Protein AF-A0A093EVF9-F1 (afdb_monomer_lite)

Radius of gyration: 23.22 Å; chains: 1; bounding box: 57×56×63 Å

Secondary structure (DSSP, 8-state):
-HHHHHHHHHHHTT-SS-----TT----HHHHHHHHHHHT--SS--SS------HHHHTT-S------B-GGG-----SSSS---EE-B--TTS-TT------EEEEEE-----S-TT-EEEEEEEEEEE--BTTBPPEEEEEEEEEEETT--EEEEEE-HHHHHHHHTS------EEEEEEEE---S-S-EEE-S--------SB-PSSPPGGG---HHHHHHHHHHHH-TTSPPPB---S-------EE---

Sequence (254 aa):
LLRGFETTLLQMFGLRRRPQPSKSAVIPSYMLDLYRLQSGEEEESLQEISLQYPERSTSRANTVRSFHHEEHLESVPGPSEVPQIRFVFNLSSVPENEVISSAELRLYREQVEEPSERGFHGITIYEVMKPLSERAQAITRLLDTRLVHHNVTRWETFDVSPAVIRWTKDKQPNHGLVIEVTHLHHGWNGWIVAPPGYQAFYCHGDCPFPLADHLNSTNHAIVQTLVNSVNSSIPKACCVPTELSAISMLYLDE

Structure (mmCIF, N/CA/C/O backbone):
data_AF-A0A093EVF9-F1
#
_entry.id   AF-A0A093EVF9-F1
#
loop_
_atom_site.group_PDB
_atom_site.id
_atom_site.type_symbol
_atom_site.label_atom_id
_atom_site.label_alt_id
_atom_site.label_comp_id
_atom_site.label_asym_id
_atom_site.label_entity_id
_atom_site.label_seq_id
_atom_site.pdbx_PDB_ins_code
_atom_site.Cartn_x
_atom_site.Cartn_y
_atom_site.Cartn_z
_atom_site.occupancy
_atom_site.B_iso_or_equiv
_atom_site.auth_seq_id
_atom_site.auth_comp_id
_atom_site.auth_asym_id
_atom_site.auth_atom_id
_atom_site.pdbx_PDB_model_num
ATOM 1 N N . LEU A 1 1 ? -31.960 -8.944 31.757 1.00 67.12 1 LEU A N 1
ATOM 2 C CA . LEU A 1 1 ? -31.932 -7.633 31.067 1.00 67.12 1 LEU A CA 1
ATOM 3 C C . LEU A 1 1 ? -30.519 -7.276 30.597 1.00 67.12 1 LEU A C 1
ATOM 5 O O . LEU A 1 1 ? -30.294 -7.300 29.398 1.00 67.12 1 LEU A O 1
ATOM 9 N N . LEU A 1 2 ? -29.543 -7.085 31.495 1.00 75.38 2 LEU A N 1
ATOM 10 C CA . LEU A 1 2 ? -28.171 -6.670 31.131 1.00 75.38 2 LEU A CA 1
ATOM 11 C C . LEU A 1 2 ? -27.422 -7.615 30.166 1.00 75.38 2 LEU A C 1
ATOM 13 O O . LEU A 1 2 ? -26.849 -7.146 29.191 1.00 75.38 2 LEU A O 1
ATOM 17 N N . ARG A 1 3 ? -27.479 -8.943 30.363 1.00 77.31 3 ARG A N 1
ATOM 18 C CA . ARG A 1 3 ? -26.843 -9.910 29.434 1.00 77.31 3 ARG A CA 1
ATOM 19 C C . ARG A 1 3 ? -27.450 -9.898 28.022 1.00 77.31 3 ARG A C 1
ATOM 21 O O . ARG A 1 3 ? -26.736 -10.094 27.044 1.00 77.31 3 ARG A O 1
ATOM 28 N N . GLY A 1 4 ? -28.761 -9.666 27.914 1.00 80.94 4 GLY A N 1
ATOM 29 C CA . GLY A 1 4 ? -29.447 -9.569 26.619 1.00 80.94 4 GLY A CA 1
ATOM 30 C C . GLY A 1 4 ? -29.062 -8.291 25.873 1.00 80.94 4 GLY A C 1
ATOM 31 O O . GLY A 1 4 ? -28.787 -8.333 24.677 1.00 80.94 4 GLY A O 1
ATOM 32 N N . PHE A 1 5 ? -28.945 -7.181 26.607 1.00 89.19 5 PHE A N 1
ATOM 33 C CA . PHE A 1 5 ? -28.438 -5.918 26.076 1.00 89.19 5 PHE A CA 1
ATOM 34 C C . PHE A 1 5 ? -26.993 -6.048 25.575 1.00 89.19 5 PHE A C 1
ATOM 36 O O . PHE A 1 5 ? -26.717 -5.689 24.437 1.00 89.19 5 PHE A O 1
ATOM 43 N N . GLU A 1 6 ? -26.092 -6.638 26.368 1.00 86.94 6 GLU A N 1
ATOM 44 C CA . GLU A 1 6 ? -24.696 -6.857 25.960 1.00 86.94 6 GLU A CA 1
ATOM 45 C C . GLU A 1 6 ? -24.587 -7.715 24.693 1.00 86.94 6 GLU A C 1
ATOM 47 O O . GLU A 1 6 ? -23.840 -7.371 23.783 1.00 86.94 6 GLU A O 1
ATOM 52 N N . THR A 1 7 ? -25.367 -8.795 24.597 1.00 88.38 7 THR A N 1
ATOM 53 C CA . THR A 1 7 ? -25.375 -9.655 23.401 1.00 88.38 7 THR A CA 1
ATOM 54 C C . THR A 1 7 ? -25.814 -8.876 22.159 1.00 88.38 7 THR A C 1
ATOM 56 O O . THR A 1 7 ? -25.193 -8.995 21.105 1.00 88.38 7 THR A O 1
ATOM 59 N N . THR A 1 8 ? -26.842 -8.034 22.301 1.00 89.25 8 THR A N 1
ATOM 60 C CA . THR A 1 8 ? -27.361 -7.195 21.210 1.00 89.25 8 THR A CA 1
ATOM 61 C C . THR A 1 8 ? -26.333 -6.144 20.789 1.00 89.25 8 THR A C 1
ATOM 63 O O . THR A 1 8 ? -26.091 -5.954 19.602 1.00 89.25 8 THR A O 1
ATOM 66 N N . LEU A 1 9 ? -25.680 -5.496 21.757 1.00 88.75 9 LEU A N 1
ATOM 67 C CA . LEU A 1 9 ? -24.639 -4.499 21.513 1.00 88.75 9 LEU A CA 1
ATOM 68 C C . LEU A 1 9 ? -23.444 -5.106 20.765 1.00 88.75 9 LEU A C 1
ATOM 70 O O . LEU A 1 9 ? -23.002 -4.561 19.759 1.00 88.75 9 LEU A O 1
ATOM 74 N N . LEU A 1 10 ? -22.952 -6.263 21.218 1.00 87.69 10 LEU A N 1
ATOM 75 C CA . LEU A 1 10 ? -21.856 -6.973 20.559 1.00 87.69 10 LEU A CA 1
ATOM 76 C C . LEU A 1 10 ? -22.227 -7.360 19.121 1.00 87.69 10 LEU A C 1
ATOM 78 O O . LEU A 1 10 ? -21.422 -7.154 18.218 1.00 87.69 10 LEU A O 1
ATOM 82 N N . GLN A 1 11 ? -23.456 -7.835 18.889 1.00 84.81 11 GLN A N 1
ATOM 83 C CA . GLN A 1 11 ? -23.949 -8.137 17.542 1.00 84.81 11 GLN A CA 1
ATOM 84 C C . GLN A 1 11 ? -24.035 -6.898 16.643 1.00 84.81 11 GLN A C 1
ATOM 86 O O . GLN A 1 11 ? -23.615 -6.983 15.491 1.00 84.81 11 GLN A O 1
ATOM 91 N N . MET A 1 12 ? -24.514 -5.755 17.152 1.00 84.62 12 MET A N 1
ATOM 92 C CA . MET A 1 12 ? -24.555 -4.496 16.390 1.00 84.62 12 MET A CA 1
ATOM 93 C C . MET A 1 12 ? -23.162 -4.058 15.918 1.00 84.62 12 MET A C 1
ATOM 95 O O . MET A 1 12 ? -23.032 -3.523 14.822 1.00 84.62 12 MET A O 1
ATOM 99 N N . PHE A 1 13 ? -22.119 -4.343 16.701 1.00 82.94 13 PHE A N 1
ATOM 100 C CA . PHE A 1 13 ? -20.726 -4.052 16.349 1.00 82.94 13 PHE A CA 1
ATOM 101 C C . PHE A 1 13 ? -19.993 -5.214 15.655 1.00 82.94 13 PHE A C 1
ATOM 103 O O . PHE A 1 13 ? -18.775 -5.165 15.501 1.00 82.94 13 PHE A O 1
ATOM 110 N N . GLY A 1 14 ? -20.692 -6.288 15.269 1.00 79.25 14 GLY A N 1
ATOM 111 C CA . GLY A 1 14 ? -20.075 -7.455 14.622 1.00 79.25 14 GLY A CA 1
ATOM 112 C C . GLY A 1 14 ? -19.123 -8.259 15.523 1.00 79.25 14 GLY A C 1
ATOM 113 O O . GLY A 1 14 ? -18.365 -9.105 15.047 1.00 79.25 14 GLY A O 1
ATOM 114 N N . LEU A 1 15 ? -19.152 -8.030 16.836 1.00 82.81 15 LEU A N 1
ATOM 115 C CA . LEU A 1 15 ? -18.298 -8.701 17.808 1.00 82.81 15 LEU A CA 1
ATOM 116 C C . LEU A 1 15 ? -18.942 -10.009 18.272 1.00 82.81 15 LEU A C 1
ATOM 118 O O . LEU A 1 15 ? -20.039 -10.036 18.822 1.00 82.81 15 LEU A O 1
ATOM 122 N N . ARG A 1 16 ? -18.219 -11.124 18.121 1.00 81.56 16 ARG A N 1
ATOM 123 C CA . ARG A 1 16 ? -18.680 -12.439 18.614 1.00 81.56 16 ARG A CA 1
ATOM 124 C C . ARG A 1 16 ? -18.621 -12.556 20.141 1.00 81.56 16 ARG A C 1
ATOM 126 O O . ARG A 1 16 ? -19.340 -13.357 20.728 1.00 81.56 16 ARG A O 1
ATOM 133 N N . ARG A 1 17 ? -17.722 -11.804 20.781 1.00 86.38 17 ARG A N 1
ATOM 134 C CA . ARG A 1 17 ? -17.493 -11.786 22.233 1.00 86.38 17 ARG A CA 1
ATOM 135 C C . ARG A 1 17 ? -16.849 -10.469 22.651 1.00 86.38 17 ARG A C 1
ATOM 137 O O . ARG A 1 17 ? -16.216 -9.814 21.827 1.00 86.38 17 ARG A O 1
ATOM 144 N N . ARG A 1 18 ? -16.954 -10.129 23.939 1.00 86.44 18 ARG A N 1
ATOM 145 C CA . ARG A 1 18 ? -16.272 -8.971 24.528 1.00 86.44 18 ARG A CA 1
ATOM 146 C C . ARG A 1 18 ? -14.750 -9.061 24.291 1.00 86.44 18 ARG A C 1
ATOM 148 O O . ARG A 1 18 ? -14.147 -10.048 24.727 1.00 86.44 18 ARG A O 1
ATOM 155 N N . PRO A 1 19 ? -14.126 -8.058 23.646 1.00 84.06 19 PRO A N 1
ATOM 156 C CA . PRO A 1 19 ? -12.674 -7.981 23.527 1.00 84.06 19 PRO A CA 1
ATOM 157 C C . PRO A 1 19 ? -12.022 -7.811 24.904 1.00 84.06 19 PRO A C 1
ATOM 159 O O . PRO A 1 19 ? -12.536 -7.081 25.750 1.00 84.06 19 PRO A O 1
ATOM 162 N N . GLN A 1 20 ? -10.883 -8.465 25.127 1.00 85.88 20 GLN A N 1
ATOM 163 C CA . GLN A 1 20 ? -10.044 -8.255 26.311 1.00 85.88 20 GLN A CA 1
ATOM 164 C C . GLN A 1 20 ? -8.662 -7.776 25.857 1.00 85.88 20 GLN A C 1
ATOM 166 O O . GLN A 1 20 ? -7.769 -8.601 25.663 1.00 85.88 20 GLN A O 1
ATOM 171 N N . PRO A 1 21 ? -8.499 -6.468 25.590 1.00 83.25 21 PRO A N 1
ATOM 172 C CA . PRO A 1 21 ? -7.223 -5.927 25.141 1.00 83.25 21 PRO A CA 1
ATOM 173 C C . PRO A 1 21 ? -6.153 -6.059 26.233 1.00 83.25 21 PRO A C 1
ATOM 175 O O . PRO A 1 21 ? -6.458 -6.075 27.428 1.00 83.25 21 PRO A O 1
ATOM 178 N N . SER A 1 22 ? -4.886 -6.131 25.817 1.00 83.75 22 SER A N 1
ATOM 179 C CA . SER A 1 22 ? -3.758 -6.066 26.749 1.00 83.75 22 SER A CA 1
ATOM 180 C C . SER A 1 22 ? -3.752 -4.727 27.486 1.00 83.75 22 SER A C 1
ATOM 182 O O . SER A 1 22 ? -4.089 -3.691 26.914 1.00 83.75 22 SER A O 1
ATOM 184 N N . LYS A 1 23 ? -3.270 -4.721 28.732 1.00 83.44 23 LYS A N 1
ATOM 185 C CA . LYS A 1 23 ? -3.002 -3.475 29.470 1.00 83.44 23 LYS A CA 1
ATOM 186 C C . LYS A 1 23 ? -1.914 -2.616 28.813 1.00 83.44 23 LYS A C 1
ATOM 188 O O . LYS A 1 23 ? -1.837 -1.431 29.098 1.00 83.44 23 LYS A O 1
ATOM 193 N N . SER A 1 24 ? -1.088 -3.215 27.955 1.00 84.06 24 SER A N 1
ATOM 194 C CA . SER A 1 24 ? -0.041 -2.548 27.173 1.00 84.06 24 SER A CA 1
ATOM 195 C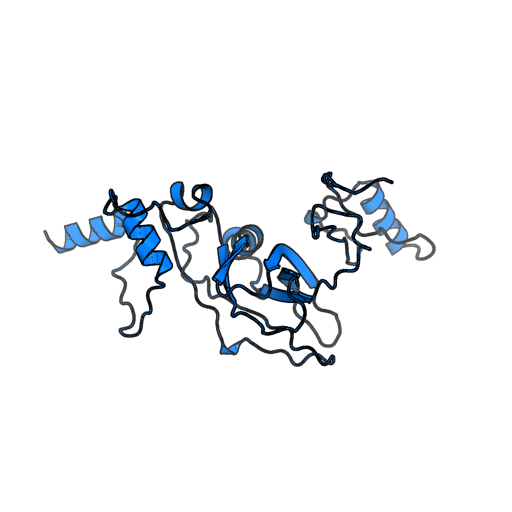 C . SER A 1 24 ? -0.487 -2.161 25.758 1.00 84.06 24 SER A C 1
ATOM 197 O O . SER A 1 24 ? 0.361 -1.854 24.925 1.00 84.06 24 SER A O 1
ATOM 199 N N . ALA A 1 25 ? -1.785 -2.237 25.443 1.00 79.62 25 ALA A N 1
ATOM 200 C CA . ALA A 1 25 ? -2.277 -1.866 24.122 1.00 79.62 25 ALA A CA 1
ATOM 201 C C . ALA A 1 25 ? -2.002 -0.378 23.853 1.00 79.62 25 ALA A C 1
ATOM 203 O O . ALA A 1 25 ? -2.494 0.493 24.569 1.00 79.62 25 ALA A O 1
ATOM 204 N N . VAL A 1 26 ? -1.215 -0.099 22.815 1.00 82.25 26 VAL A N 1
ATOM 205 C CA . VAL A 1 26 ? -0.939 1.261 22.351 1.00 82.25 26 VAL A CA 1
ATOM 206 C C . VAL A 1 26 ? -2.020 1.646 21.351 1.00 82.25 26 VAL A C 1
ATOM 208 O O . VAL A 1 26 ? -2.277 0.911 20.400 1.00 82.25 26 VAL A O 1
ATOM 211 N N . ILE A 1 27 ? -2.663 2.792 21.569 1.00 84.94 27 ILE A N 1
ATOM 212 C CA . ILE A 1 27 ? -3.612 3.371 20.616 1.00 84.94 27 ILE A CA 1
ATOM 213 C C . ILE A 1 27 ? -2.841 4.418 19.806 1.00 84.94 27 ILE A C 1
ATOM 215 O O . ILE A 1 27 ? -2.392 5.404 20.395 1.00 84.94 27 ILE A O 1
ATOM 219 N N . PRO A 1 28 ? -2.659 4.234 18.486 1.00 84.75 28 PRO A N 1
ATOM 220 C CA . PRO A 1 28 ? -2.010 5.241 17.656 1.00 84.75 28 PRO A CA 1
ATOM 221 C C . PRO A 1 28 ? -2.749 6.581 17.744 1.00 84.75 28 PRO A C 1
ATOM 223 O O . PRO A 1 28 ? -3.978 6.601 17.666 1.00 84.75 28 PRO A O 1
ATOM 226 N N . SER A 1 29 ? -2.018 7.696 17.852 1.00 83.94 29 SER A N 1
ATOM 227 C CA . SER A 1 29 ? -2.610 9.046 17.922 1.00 83.94 29 SER A CA 1
ATOM 228 C C . SER A 1 29 ? -3.583 9.304 16.773 1.00 83.94 29 SER A C 1
ATOM 230 O O . SER A 1 29 ? -4.698 9.755 16.996 1.00 83.94 29 SER A O 1
ATOM 232 N N . TYR A 1 30 ? -3.218 8.860 15.571 1.00 81.44 30 TYR A N 1
ATOM 233 C CA . TYR A 1 30 ? -4.069 8.935 14.390 1.00 81.44 30 TYR A CA 1
ATOM 234 C C . TYR A 1 30 ? -5.458 8.302 14.572 1.00 81.44 30 TYR A C 1
ATOM 236 O O . TYR A 1 30 ? -6.436 8.831 14.057 1.00 81.44 30 TYR A O 1
ATOM 244 N N . MET A 1 31 ? -5.575 7.189 15.302 1.00 86.19 31 MET A N 1
ATOM 245 C CA . MET A 1 31 ? -6.876 6.550 15.539 1.00 86.19 31 MET A CA 1
ATOM 246 C C . MET A 1 31 ? -7.761 7.396 16.460 1.00 86.19 31 MET A C 1
ATOM 248 O O . MET A 1 31 ? -8.978 7.405 16.292 1.00 86.19 31 MET A O 1
ATOM 252 N N . LEU A 1 32 ? -7.159 8.111 17.415 1.00 86.00 32 LEU A N 1
ATOM 253 C CA . LEU A 1 32 ? -7.881 9.060 18.264 1.00 86.00 32 LEU A CA 1
ATOM 254 C C . LEU A 1 32 ? -8.320 10.281 17.460 1.00 86.00 32 LEU A C 1
ATOM 256 O O . LEU A 1 32 ? -9.463 10.705 17.587 1.00 86.00 32 LEU A O 1
ATOM 260 N N . ASP A 1 33 ? -7.440 10.804 16.609 1.00 84.25 33 ASP A N 1
ATOM 261 C CA . ASP A 1 33 ? -7.747 11.960 15.767 1.00 84.25 33 ASP A CA 1
ATOM 262 C C . ASP A 1 33 ? -8.874 11.625 14.773 1.00 84.25 33 ASP A C 1
ATOM 264 O O . ASP A 1 33 ? -9.840 12.372 14.655 1.00 84.25 33 ASP A O 1
ATOM 268 N N . LEU A 1 34 ? -8.830 10.443 14.141 1.00 82.19 34 LEU A N 1
ATOM 269 C CA . LEU A 1 34 ? -9.929 9.941 13.308 1.00 82.19 34 LEU A CA 1
ATOM 270 C C . LEU A 1 34 ? -11.251 9.838 14.072 1.00 82.19 34 LEU A C 1
ATOM 272 O O . LEU A 1 34 ? -12.297 10.184 13.527 1.00 82.19 34 LEU A O 1
ATOM 276 N N . TYR A 1 35 ? -11.217 9.341 15.311 1.00 84.06 35 TYR A N 1
ATOM 277 C CA . TYR A 1 35 ? -12.417 9.227 16.135 1.00 84.06 35 TYR A CA 1
ATOM 278 C C . TYR A 1 35 ? -13.028 10.604 16.419 1.00 84.06 35 TYR A C 1
ATOM 280 O O . TYR A 1 35 ? -14.225 10.767 16.205 1.00 84.06 35 TYR A O 1
ATOM 288 N N . ARG A 1 36 ? -12.220 11.594 16.832 1.00 84.44 36 ARG A N 1
ATOM 289 C CA . ARG A 1 36 ? -12.702 12.960 17.119 1.00 84.44 36 ARG A CA 1
ATOM 290 C C . ARG A 1 36 ? -13.319 13.622 15.890 1.00 84.44 36 ARG A C 1
ATOM 292 O O . ARG A 1 36 ? -14.399 14.204 15.982 1.00 84.44 36 ARG A O 1
ATOM 299 N N . LEU A 1 37 ? -12.673 13.458 14.732 1.00 79.62 37 LEU A N 1
ATOM 300 C CA . LEU A 1 37 ? -13.186 13.947 13.451 1.00 79.62 37 LEU A CA 1
ATOM 301 C C . LEU A 1 37 ? -14.539 13.311 13.093 1.00 79.62 37 LEU A C 1
ATOM 303 O O . LEU A 1 37 ? -15.410 13.982 12.549 1.00 79.62 37 LEU A O 1
ATOM 307 N N . GLN A 1 38 ? -14.742 12.026 13.401 1.00 77.56 38 GLN A N 1
ATOM 308 C CA . GLN A 1 38 ? -15.997 11.326 13.109 1.00 77.56 38 GLN A CA 1
ATOM 309 C C . GLN A 1 38 ? -17.099 11.559 14.151 1.00 77.56 38 GLN A C 1
ATOM 311 O O . GLN A 1 38 ? -18.276 11.523 13.792 1.00 77.56 38 GLN A O 1
ATOM 316 N N . SER A 1 39 ? -16.756 11.779 15.425 1.00 82.00 39 SER A N 1
ATOM 317 C CA . SER A 1 39 ? -17.738 12.030 16.489 1.00 82.00 39 SER A CA 1
ATOM 318 C C . SER A 1 39 ? -18.271 13.464 16.493 1.00 82.00 39 SER A C 1
ATOM 320 O O . SER A 1 39 ? -19.258 13.736 17.177 1.00 82.00 39 SER A O 1
ATOM 322 N N . GLY A 1 40 ? -17.664 14.363 15.707 1.00 71.56 40 GLY A N 1
ATOM 323 C CA . GLY A 1 40 ? -18.034 15.778 15.664 1.00 71.56 40 GLY A CA 1
ATOM 324 C C . GLY A 1 40 ? -17.619 16.534 16.927 1.00 71.56 40 GLY A C 1
ATOM 325 O O . GLY A 1 40 ? -18.210 17.558 17.246 1.00 71.56 40 GLY A O 1
ATOM 326 N N . GLU A 1 41 ? -16.623 16.026 17.661 1.00 67.62 41 GLU A N 1
ATOM 327 C CA . GLU A 1 41 ? -16.099 16.655 18.882 1.00 67.62 41 GLU A CA 1
ATOM 328 C C . GLU A 1 41 ? -15.187 17.870 18.597 1.00 67.62 41 GLU A C 1
ATOM 330 O O . GLU A 1 41 ? -14.770 18.550 19.532 1.00 67.62 41 GLU A O 1
ATOM 335 N N . GLU A 1 42 ? -14.899 18.183 17.328 1.00 57.12 42 GLU A N 1
ATOM 336 C CA . GLU A 1 42 ? -14.022 19.287 16.911 1.00 57.12 42 GLU A CA 1
ATOM 337 C C . GLU A 1 42 ? -14.738 20.247 15.942 1.00 57.12 42 GLU A C 1
ATOM 339 O O . GLU A 1 42 ? -14.716 20.049 14.729 1.00 57.12 42 GLU A O 1
ATOM 344 N N . GLU A 1 43 ? -15.353 21.313 16.469 1.00 48.38 43 GLU A N 1
ATOM 345 C CA . GLU A 1 43 ? -15.943 22.400 15.661 1.00 48.38 43 GLU A CA 1
ATOM 346 C C . GLU A 1 43 ? -15.061 23.674 15.594 1.00 48.38 43 GLU A C 1
ATOM 348 O O . GLU A 1 43 ? -15.417 24.605 14.882 1.00 48.38 43 GLU A O 1
ATOM 353 N N . GLU A 1 44 ? -13.890 23.758 16.256 1.00 45.66 44 GLU A N 1
ATOM 354 C CA . GLU A 1 44 ? -13.206 25.069 16.417 1.00 45.66 44 GLU A CA 1
ATOM 355 C C . GLU A 1 44 ? -11.674 25.167 16.210 1.00 45.66 44 GLU A C 1
ATOM 357 O O . GLU A 1 44 ? -11.138 26.265 16.351 1.00 45.66 44 GLU A O 1
ATOM 362 N N . SER A 1 45 ? -10.917 24.126 15.830 1.00 41.19 45 SER A N 1
ATOM 363 C CA . SER A 1 45 ? -9.434 24.232 15.845 1.00 41.19 45 SER A CA 1
ATOM 364 C C . SER A 1 45 ? -8.668 23.704 14.627 1.00 41.19 45 SER A C 1
ATOM 366 O O . SER A 1 45 ? -7.560 23.194 14.782 1.00 41.19 45 SER A O 1
ATOM 368 N N . LEU A 1 46 ? -9.193 23.830 13.405 1.00 47.03 46 LEU A N 1
ATOM 369 C CA . LEU A 1 46 ? -8.480 23.383 12.196 1.00 47.03 46 LEU A CA 1
ATOM 370 C C . LEU A 1 46 ? -8.329 24.491 11.147 1.00 47.03 46 LEU A C 1
ATOM 372 O O . LEU A 1 46 ? -8.813 24.381 10.026 1.00 47.03 46 LEU A O 1
ATOM 376 N N . GLN A 1 47 ? -7.603 25.555 11.502 1.00 40.19 47 GLN A N 1
ATOM 377 C CA . GLN A 1 47 ? -7.029 26.480 10.512 1.00 40.19 47 GLN A CA 1
ATOM 378 C C . GLN A 1 47 ? -5.520 26.298 10.280 1.00 40.19 47 GLN A C 1
ATOM 380 O O . GLN A 1 47 ? -4.995 26.918 9.362 1.00 40.19 47 GLN A O 1
ATOM 385 N N . GLU A 1 48 ? -4.823 25.410 11.002 1.00 36.94 48 GLU A N 1
ATOM 386 C CA . GLU A 1 48 ? -3.356 25.294 10.857 1.00 36.94 48 GLU A CA 1
ATOM 387 C C . GLU A 1 48 ? -2.775 23.892 10.665 1.00 36.94 48 GLU A C 1
ATOM 389 O O . GLU A 1 48 ? -1.574 23.766 10.429 1.00 36.94 48 GLU A O 1
ATOM 394 N N . ILE A 1 49 ? -3.579 22.829 10.657 1.00 39.56 49 ILE A N 1
ATOM 395 C CA . ILE A 1 49 ? -3.055 21.509 10.308 1.00 39.56 49 ILE A CA 1
ATOM 396 C C . ILE A 1 49 ? -3.573 21.165 8.923 1.00 39.56 49 ILE A C 1
ATOM 398 O O . ILE A 1 49 ? -4.740 20.829 8.747 1.00 39.56 49 ILE A O 1
ATOM 402 N N . SER A 1 50 ? -2.686 21.255 7.929 1.00 36.97 50 SER A N 1
ATOM 403 C CA . SER A 1 50 ? -2.870 20.647 6.611 1.00 36.97 50 SER A CA 1
ATOM 404 C C . SER A 1 50 ? -2.897 19.124 6.786 1.00 36.97 50 SER A C 1
ATOM 406 O O . SER A 1 50 ? -1.950 18.400 6.479 1.00 36.97 50 SER A O 1
ATOM 408 N N . LEU A 1 51 ? -3.979 18.635 7.383 1.00 43.50 51 LEU A N 1
ATOM 409 C CA . LEU A 1 51 ? -4.327 17.239 7.461 1.00 43.50 51 LEU A CA 1
ATOM 410 C C . LEU A 1 51 ? -4.767 16.840 6.064 1.00 43.50 51 LEU A C 1
ATOM 412 O O . LEU A 1 51 ? -5.945 16.744 5.748 1.00 43.50 51 LEU A O 1
ATOM 416 N N . GLN A 1 52 ? -3.784 16.604 5.204 1.00 43.00 52 GLN A N 1
ATOM 417 C CA . GLN A 1 52 ? -3.975 15.924 3.935 1.00 43.00 52 GLN A CA 1
ATOM 418 C C . GLN A 1 52 ? -4.212 14.432 4.214 1.00 43.00 52 GLN A C 1
ATOM 420 O O . GLN A 1 52 ? -3.509 13.561 3.709 1.00 43.00 52 GLN A O 1
ATOM 425 N N . TYR A 1 53 ? -5.166 14.136 5.100 1.00 49.66 53 TYR A N 1
ATOM 426 C CA . TYR A 1 53 ? -5.738 12.813 5.226 1.00 49.66 53 TYR A CA 1
ATOM 427 C C . TYR A 1 53 ? -6.530 12.572 3.942 1.00 49.66 53 TYR A C 1
ATOM 429 O O . TYR A 1 53 ? -7.260 13.467 3.510 1.00 49.66 53 TYR A O 1
ATOM 437 N N . PRO A 1 54 ? -6.409 11.408 3.289 1.00 49.41 54 PRO A N 1
ATOM 438 C CA . PRO A 1 54 ? -7.317 11.041 2.218 1.00 49.41 54 PRO A CA 1
ATOM 439 C C . PRO A 1 54 ? -8.723 10.860 2.817 1.00 49.41 54 PRO A C 1
ATOM 441 O O . PRO A 1 54 ? -9.168 9.750 3.097 1.00 49.41 54 PRO A O 1
ATOM 444 N N . GLU A 1 55 ? -9.451 11.962 3.023 1.00 50.34 55 GLU A N 1
ATOM 445 C CA . GLU A 1 55 ? -10.801 11.986 3.608 1.00 50.34 55 GLU A CA 1
ATOM 446 C C . GLU A 1 55 ? -11.777 11.058 2.863 1.00 50.34 55 GLU A C 1
ATOM 448 O O . GLU A 1 55 ? -12.805 10.628 3.389 1.00 50.34 55 GLU A O 1
ATOM 453 N N . ARG A 1 56 ? -11.453 10.696 1.617 1.00 50.38 56 ARG A N 1
ATOM 454 C CA . ARG A 1 56 ? -12.272 9.824 0.774 1.00 50.38 56 ARG A CA 1
ATOM 455 C C . ARG A 1 56 ? -12.326 8.363 1.213 1.00 50.38 56 ARG A C 1
ATOM 457 O O . ARG A 1 56 ? -13.348 7.730 0.951 1.00 50.38 56 ARG A O 1
ATOM 464 N N . SER A 1 57 ? -11.275 7.822 1.827 1.00 53.44 57 SER A N 1
ATOM 465 C CA . SER A 1 57 ? -11.191 6.376 2.079 1.00 53.44 57 SER A CA 1
ATOM 466 C C . SER A 1 57 ? -11.810 5.971 3.417 1.00 53.44 57 SER A C 1
ATOM 468 O O . SER A 1 57 ? -12.534 4.975 3.489 1.00 53.44 57 SER A O 1
ATOM 470 N N . THR A 1 58 ? -11.599 6.768 4.468 1.00 59.25 58 THR A N 1
ATOM 471 C CA . THR A 1 58 ? -12.128 6.498 5.816 1.00 59.25 58 THR A CA 1
ATOM 472 C C . THR A 1 58 ? -13.590 6.914 5.981 1.00 59.25 58 THR A C 1
ATOM 474 O O . THR A 1 58 ? -14.307 6.283 6.752 1.00 59.25 58 THR A O 1
ATOM 477 N N . SER A 1 59 ? -14.076 7.905 5.222 1.00 61.84 59 SER A N 1
ATOM 478 C CA . SER A 1 59 ? -15.468 8.393 5.310 1.00 61.84 59 SER A CA 1
ATOM 479 C C . SER A 1 59 ? -16.529 7.371 4.891 1.00 61.84 59 SER A C 1
ATOM 481 O O . SER A 1 59 ? -17.693 7.499 5.262 1.00 61.84 59 SER A O 1
ATOM 483 N N . ARG A 1 60 ? -16.149 6.345 4.119 1.00 69.81 60 ARG A N 1
ATOM 484 C CA . ARG A 1 60 ? -17.058 5.277 3.666 1.00 69.81 60 ARG A CA 1
ATOM 485 C C . ARG A 1 60 ? -16.953 3.994 4.486 1.00 69.81 60 ARG A C 1
ATOM 487 O O . ARG A 1 60 ? -17.762 3.089 4.287 1.00 69.81 60 ARG A O 1
ATOM 494 N N . ALA A 1 61 ? -15.949 3.881 5.352 1.00 80.50 61 ALA A N 1
ATOM 495 C CA . ALA A 1 61 ? -15.719 2.681 6.137 1.00 80.50 61 ALA A CA 1
ATOM 496 C C . ALA A 1 61 ? -16.575 2.702 7.408 1.00 80.50 61 ALA A C 1
ATOM 498 O O . ALA A 1 61 ? -16.653 3.700 8.114 1.00 80.50 61 ALA A O 1
ATOM 499 N N . ASN A 1 62 ? -17.190 1.568 7.725 1.00 83.75 62 ASN A N 1
ATOM 500 C CA . ASN A 1 62 ? -17.932 1.357 8.968 1.00 83.75 62 ASN A CA 1
ATOM 501 C C . ASN A 1 62 ? -17.053 0.791 10.098 1.00 83.75 62 ASN A C 1
ATOM 503 O O . ASN A 1 62 ? -17.507 0.652 11.231 1.00 83.75 62 ASN A O 1
ATOM 507 N N . THR A 1 63 ? -15.813 0.400 9.806 1.00 85.81 63 THR A N 1
ATOM 508 C CA . THR A 1 63 ? -14.854 -0.101 10.795 1.00 85.81 63 THR A CA 1
ATOM 509 C C . THR A 1 63 ? -13.437 0.244 10.353 1.00 85.81 63 THR A C 1
ATOM 511 O O . THR A 1 63 ? -13.067 -0.001 9.208 1.00 85.81 63 THR A O 1
ATOM 514 N N . VAL A 1 64 ? -12.634 0.782 11.273 1.00 87.69 64 VAL A N 1
ATOM 515 C CA . VAL A 1 64 ? -11.212 1.087 11.061 1.00 87.69 64 VAL A CA 1
ATOM 516 C C . VAL A 1 64 ? -10.385 0.261 12.042 1.00 87.69 64 VAL A C 1
ATOM 518 O O . VAL A 1 64 ? -10.740 0.137 13.215 1.00 87.69 64 VAL A O 1
ATOM 521 N N . ARG A 1 65 ? -9.285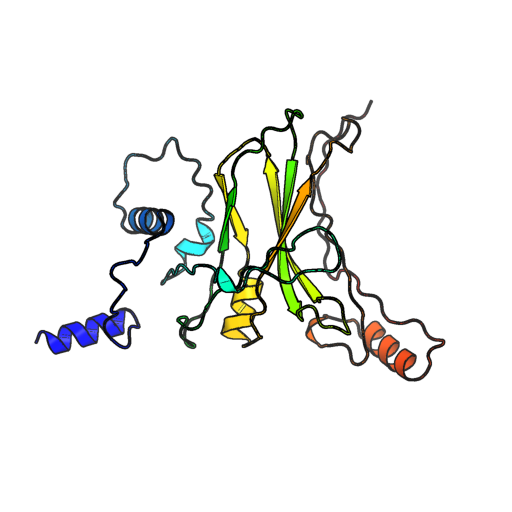 -0.330 11.564 1.00 88.88 65 ARG A N 1
ATOM 522 C CA . ARG A 1 65 ? -8.365 -1.137 12.376 1.00 88.88 65 ARG A CA 1
ATOM 523 C C . ARG A 1 65 ? -6.929 -0.708 12.134 1.00 88.88 65 ARG A C 1
ATOM 525 O O . ARG A 1 65 ? -6.549 -0.451 10.997 1.00 88.88 65 ARG A O 1
ATOM 532 N N . SER A 1 66 ? -6.134 -0.701 13.197 1.00 90.12 66 SER A N 1
ATOM 533 C CA . SER A 1 66 ? -4.691 -0.490 13.132 1.00 90.12 66 SER A CA 1
ATOM 534 C C . SER A 1 66 ? -3.952 -1.804 13.362 1.00 90.12 66 SER A C 1
ATOM 536 O O . SER A 1 66 ? -4.260 -2.540 14.302 1.00 90.12 66 SER A O 1
ATOM 538 N N . PHE A 1 67 ? -2.951 -2.067 12.527 1.00 89.94 67 PHE A N 1
ATOM 539 C CA . PHE A 1 67 ? -2.058 -3.214 12.640 1.00 89.94 67 PHE A CA 1
ATOM 540 C C . PHE A 1 67 ? -0.627 -2.712 12.804 1.00 89.94 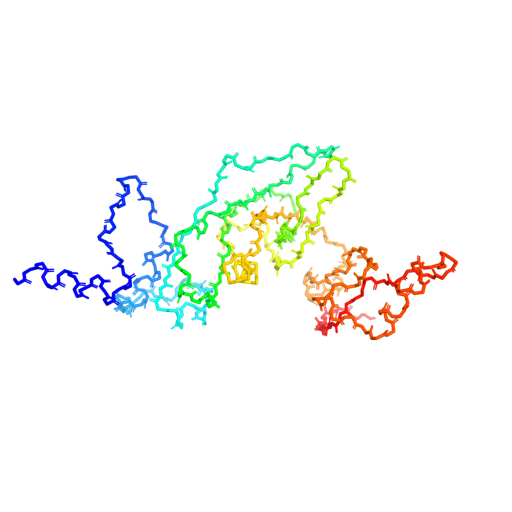67 PHE A C 1
ATOM 542 O O . PHE A 1 67 ? -0.228 -1.754 12.146 1.00 89.94 67 PHE A O 1
ATOM 549 N N . HIS A 1 68 ? 0.135 -3.364 13.676 1.00 87.44 68 HIS A N 1
ATOM 550 C CA . HIS A 1 68 ? 1.559 -3.094 13.854 1.00 87.44 68 HIS A CA 1
ATOM 551 C C . HIS A 1 68 ? 2.374 -4.163 13.126 1.00 87.44 68 HIS A C 1
ATOM 553 O O . HIS A 1 68 ? 1.901 -5.292 12.957 1.00 87.44 68 HIS A O 1
ATOM 559 N N . HIS A 1 69 ? 3.564 -3.789 12.658 1.00 86.06 69 HIS A N 1
ATOM 560 C CA . HIS A 1 69 ? 4.470 -4.735 12.023 1.00 86.06 69 HIS A CA 1
ATOM 561 C C . HIS A 1 69 ? 5.049 -5.695 13.073 1.00 86.06 69 HIS A C 1
ATOM 563 O O . HIS A 1 69 ? 5.191 -5.349 14.246 1.00 86.06 69 HIS A O 1
ATOM 569 N N . GLU A 1 70 ? 5.365 -6.916 12.654 1.00 80.31 70 GLU A N 1
ATOM 570 C CA . GLU A 1 70 ? 6.032 -7.904 13.496 1.00 80.31 70 GLU A CA 1
ATOM 571 C C . GLU A 1 70 ? 7.561 -7.721 13.417 1.00 80.31 70 GLU A C 1
ATOM 573 O O . GLU A 1 70 ? 8.210 -8.279 12.534 1.00 80.31 70 GLU A O 1
ATOM 578 N N . GLU A 1 71 ? 8.134 -6.955 14.358 1.00 67.88 71 GLU A N 1
ATOM 579 C CA . GLU A 1 71 ? 9.573 -6.592 14.438 1.00 67.88 71 GLU A CA 1
ATOM 580 C C . GLU A 1 71 ? 10.532 -7.792 14.289 1.00 67.88 71 GLU A C 1
ATOM 582 O O . GLU A 1 71 ? 11.594 -7.703 13.684 1.00 67.88 71 GLU A O 1
ATOM 587 N N . HIS A 1 72 ? 10.154 -8.968 14.793 1.00 60.47 72 HIS A N 1
ATOM 588 C CA . HIS A 1 72 ? 11.000 -10.166 14.766 1.00 60.47 72 HIS A CA 1
ATOM 589 C C . HIS A 1 72 ? 11.137 -10.823 13.377 1.00 60.47 72 HIS A C 1
ATOM 591 O O . HIS A 1 72 ? 11.937 -11.745 13.218 1.00 60.47 72 HIS A O 1
ATOM 597 N N . LEU A 1 73 ? 10.364 -10.382 12.377 1.00 58.47 73 LEU A N 1
ATOM 598 C CA . LEU A 1 73 ? 10.454 -10.848 10.987 1.00 58.47 73 LEU A CA 1
ATOM 599 C C . LEU A 1 73 ? 11.258 -9.889 10.092 1.00 58.47 73 LEU A C 1
ATOM 601 O O . LEU A 1 73 ? 11.416 -10.158 8.891 1.00 58.47 73 LEU A O 1
ATOM 605 N N . GLU A 1 74 ? 11.797 -8.815 10.675 1.00 59.84 74 GLU A N 1
ATOM 606 C CA . GLU A 1 74 ? 12.685 -7.848 10.037 1.00 59.84 74 GLU A CA 1
ATOM 607 C C . GLU A 1 74 ? 14.111 -8.406 9.949 1.00 59.84 74 GLU A C 1
ATOM 609 O O . GLU A 1 74 ? 14.985 -8.097 10.750 1.00 59.84 74 GLU A O 1
ATOM 614 N N . SER A 1 75 ? 14.353 -9.312 9.002 1.00 53.41 75 SER A N 1
ATOM 615 C CA . SER A 1 75 ? 15.675 -9.539 8.393 1.00 53.41 75 SER A CA 1
ATOM 616 C C . SER A 1 75 ? 15.653 -10.730 7.436 1.00 53.41 75 SER A C 1
ATOM 618 O O . SER A 1 75 ? 15.154 -11.814 7.739 1.00 53.41 75 SER A O 1
ATOM 620 N N . VAL A 1 76 ? 16.259 -10.542 6.266 1.00 48.38 76 VAL A N 1
ATOM 621 C CA . VAL A 1 76 ? 17.001 -11.600 5.572 1.00 48.38 76 VAL A CA 1
ATOM 622 C C . VAL A 1 76 ? 18.354 -10.980 5.232 1.00 48.38 76 VAL A C 1
ATOM 624 O O . VAL A 1 76 ? 18.364 -9.932 4.585 1.00 48.38 76 VAL A O 1
ATOM 627 N N . PRO A 1 77 ? 19.490 -11.562 5.654 1.00 43.50 77 PRO A N 1
ATOM 628 C CA . PRO A 1 77 ? 20.790 -11.129 5.166 1.00 43.50 77 PRO A CA 1
ATOM 629 C C . PRO A 1 77 ? 20.844 -11.416 3.662 1.00 43.50 77 PRO A C 1
ATOM 631 O O . PRO A 1 77 ? 20.916 -12.571 3.240 1.00 43.50 77 PRO A O 1
ATOM 634 N N . GLY A 1 78 ? 20.733 -10.373 2.844 1.00 46.16 78 GLY A N 1
ATOM 635 C CA . GLY A 1 78 ? 21.027 -10.465 1.421 1.00 46.16 78 GLY A CA 1
ATOM 636 C C . GLY A 1 78 ? 22.545 -10.526 1.201 1.00 46.16 78 GLY A C 1
ATOM 637 O O . GLY A 1 78 ? 23.297 -9.970 1.999 1.00 46.16 78 GLY A O 1
ATOM 638 N N . PRO A 1 79 ? 23.029 -11.154 0.116 1.00 47.09 79 PRO A N 1
ATOM 639 C CA . PRO A 1 79 ? 24.447 -11.152 -0.261 1.00 47.09 79 PRO A CA 1
ATOM 640 C C . PRO A 1 79 ? 24.959 -9.781 -0.757 1.00 47.09 79 PRO A C 1
ATOM 642 O O . PRO A 1 79 ? 26.064 -9.690 -1.283 1.00 47.09 79 PRO A O 1
ATOM 645 N N . SER A 1 80 ? 24.165 -8.716 -0.631 1.00 45.47 80 SER A N 1
ATOM 646 C CA . SER A 1 80 ? 24.475 -7.360 -1.086 1.00 45.47 80 SER A CA 1
ATOM 647 C C . SER A 1 80 ? 24.285 -6.396 0.085 1.00 45.47 80 SER A C 1
ATOM 649 O O . SER A 1 80 ? 23.300 -6.508 0.808 1.00 45.47 80 SER A O 1
ATOM 651 N N . GLU A 1 81 ? 25.232 -5.477 0.272 1.00 46.94 81 GLU A N 1
ATOM 652 C CA . GLU A 1 81 ? 25.468 -4.633 1.461 1.00 46.94 81 GLU A CA 1
ATOM 653 C C . GLU A 1 81 ? 24.340 -3.649 1.856 1.00 46.94 81 GLU A C 1
ATOM 655 O O . GLU A 1 81 ? 24.558 -2.774 2.689 1.00 46.94 81 GLU A O 1
ATOM 660 N N . VAL A 1 82 ? 23.123 -3.784 1.317 1.00 47.59 82 VAL A N 1
ATOM 661 C CA . VAL A 1 82 ? 21.976 -2.942 1.681 1.00 47.59 82 VAL A CA 1
ATOM 662 C C . VAL A 1 82 ? 20.900 -3.804 2.351 1.00 47.59 82 VAL A C 1
ATOM 664 O O . VAL A 1 82 ? 20.314 -4.666 1.688 1.00 47.59 82 VAL A O 1
ATOM 667 N N . PRO A 1 83 ? 20.616 -3.616 3.653 1.00 52.50 83 PRO A N 1
ATOM 668 C CA . PRO A 1 83 ? 19.562 -4.361 4.330 1.00 52.50 83 PRO A CA 1
ATOM 669 C C . PRO A 1 83 ? 18.200 -3.988 3.731 1.00 52.50 83 PRO A C 1
ATOM 671 O O . PRO A 1 83 ? 17.713 -2.874 3.908 1.00 52.50 83 PRO A O 1
ATOM 674 N N . GLN A 1 84 ? 17.566 -4.924 3.020 1.00 61.62 84 GLN A N 1
ATOM 675 C CA . GLN A 1 84 ? 16.169 -4.777 2.611 1.00 61.62 84 GLN A CA 1
ATOM 676 C C . GLN A 1 84 ? 15.277 -5.001 3.833 1.00 61.62 84 GLN A C 1
ATOM 678 O O . GLN A 1 84 ? 15.133 -6.126 4.318 1.00 61.62 84 GLN A O 1
ATOM 683 N N . ILE A 1 85 ? 14.690 -3.919 4.343 1.00 73.62 85 ILE A N 1
ATOM 684 C CA . ILE A 1 85 ? 13.759 -3.977 5.469 1.00 73.62 85 ILE A CA 1
ATOM 685 C C . ILE A 1 85 ? 12.418 -4.506 4.951 1.00 73.62 85 ILE A C 1
ATOM 687 O O . ILE A 1 85 ? 11.834 -3.956 4.013 1.00 73.62 85 ILE A O 1
ATOM 691 N N . ARG A 1 86 ? 11.949 -5.604 5.552 1.00 84.56 86 ARG A N 1
ATOM 692 C CA . ARG A 1 86 ? 10.687 -6.267 5.212 1.00 84.56 86 ARG A CA 1
ATOM 693 C C . ARG A 1 86 ? 9.725 -6.185 6.390 1.00 84.56 86 ARG A C 1
ATOM 695 O O . ARG A 1 86 ? 10.002 -6.757 7.438 1.00 84.56 86 ARG A O 1
ATOM 702 N N . PHE A 1 87 ? 8.562 -5.590 6.162 1.00 89.19 87 PHE A N 1
ATOM 703 C CA . PHE A 1 87 ? 7.499 -5.450 7.152 1.00 89.19 87 PHE A CA 1
ATOM 704 C C . PHE A 1 87 ? 6.412 -6.498 6.929 1.00 89.19 87 PHE A C 1
ATOM 706 O O . PHE A 1 87 ? 5.827 -6.581 5.848 1.00 89.19 87 PHE A O 1
ATOM 713 N N . VAL A 1 88 ? 6.112 -7.290 7.956 1.00 90.94 88 VAL A N 1
ATOM 714 C CA . VAL A 1 88 ? 5.032 -8.287 7.933 1.00 90.94 88 VAL A CA 1
ATOM 715 C C . VAL A 1 88 ? 3.960 -7.881 8.937 1.00 90.94 88 VAL A C 1
ATOM 717 O O . VAL A 1 88 ? 4.273 -7.456 10.046 1.00 90.94 88 VAL A O 1
ATOM 720 N N . PHE A 1 89 ? 2.692 -8.011 8.545 1.00 92.00 89 PHE A N 1
ATOM 721 C CA . PHE A 1 89 ? 1.541 -7.605 9.352 1.00 92.00 89 PHE A CA 1
ATOM 722 C C . PHE A 1 89 ? 0.599 -8.783 9.589 1.00 92.00 89 PHE A C 1
ATOM 724 O O . PHE A 1 89 ? 0.205 -9.483 8.653 1.00 92.00 89 PHE A O 1
ATOM 731 N N . ASN A 1 90 ? 0.183 -8.973 10.838 1.00 90.06 90 ASN A N 1
ATOM 732 C CA . ASN A 1 90 ? -0.732 -10.044 11.208 1.00 90.06 90 ASN A CA 1
ATOM 733 C C . ASN A 1 90 ? -2.194 -9.631 11.016 1.00 90.06 90 ASN A C 1
ATOM 735 O O . ASN A 1 90 ? -2.788 -8.964 11.861 1.00 90.06 90 ASN A O 1
ATOM 739 N N . LEU A 1 91 ? -2.786 -10.069 9.907 1.00 91.81 91 LEU A N 1
ATOM 740 C CA . LEU A 1 91 ? -4.168 -9.745 9.543 1.00 91.81 91 LEU A CA 1
ATOM 741 C C . LEU A 1 91 ? -5.192 -10.792 10.014 1.00 91.81 91 LEU A C 1
ATOM 743 O O . LEU A 1 91 ? -6.343 -10.758 9.589 1.00 91.81 91 LEU A O 1
ATOM 747 N N . SER A 1 92 ? -4.811 -11.718 10.903 1.00 87.81 92 SER A N 1
ATOM 748 C CA . SER A 1 92 ? -5.694 -12.807 11.367 1.00 87.81 92 SER A CA 1
ATOM 749 C C . SER A 1 92 ? -6.952 -12.331 12.103 1.00 87.81 92 SER A C 1
ATOM 751 O O . SER A 1 92 ? -7.924 -13.077 12.214 1.00 87.81 92 SER A O 1
ATOM 753 N N . SER A 1 93 ? -6.950 -11.094 12.607 1.00 86.44 93 SER A N 1
ATOM 754 C CA . SER A 1 93 ? -8.100 -10.496 13.287 1.00 86.44 93 SER A CA 1
ATOM 755 C C . SER A 1 93 ? -9.158 -9.934 12.333 1.00 86.44 93 SER A C 1
ATOM 757 O O . SER A 1 93 ? -10.240 -9.583 12.804 1.00 86.44 93 SER A O 1
ATOM 759 N N . VAL A 1 94 ? -8.877 -9.857 11.024 1.00 88.81 94 VAL A N 1
ATOM 760 C CA . VAL A 1 94 ? -9.843 -9.434 10.001 1.00 88.81 94 VAL A CA 1
ATOM 761 C C . VAL A 1 94 ? -10.840 -10.573 9.750 1.00 88.81 94 VAL A C 1
ATOM 763 O O . VAL A 1 94 ? -10.441 -11.638 9.271 1.00 88.81 94 VAL A O 1
ATOM 766 N N . PRO A 1 95 ? -12.138 -10.396 10.058 1.00 87.12 95 PRO A N 1
ATOM 767 C CA . PRO A 1 95 ? -13.146 -11.419 9.803 1.00 87.12 95 PRO A CA 1
ATOM 768 C C . PRO A 1 95 ? -13.361 -11.660 8.305 1.00 87.12 95 PRO A C 1
ATOM 770 O O . PRO A 1 95 ? -13.351 -10.732 7.505 1.00 87.12 95 PRO A O 1
ATOM 773 N N . GLU A 1 96 ? -13.645 -12.905 7.922 1.00 85.75 96 GLU A N 1
ATOM 774 C CA . GLU A 1 96 ? -13.824 -13.280 6.507 1.00 85.75 96 GLU A CA 1
ATOM 775 C C . GLU A 1 96 ? -15.054 -12.651 5.840 1.00 85.75 96 GLU A C 1
ATOM 777 O O . GLU A 1 96 ? -15.132 -12.580 4.619 1.00 85.75 96 GLU A O 1
ATOM 782 N N . ASN A 1 97 ? -16.027 -12.218 6.641 1.00 86.25 97 ASN A N 1
ATOM 783 C CA . ASN A 1 97 ? -17.250 -11.574 6.173 1.00 86.25 97 ASN A CA 1
ATOM 784 C C . ASN A 1 97 ? -17.100 -10.056 5.981 1.00 86.25 97 ASN A C 1
ATOM 786 O O . ASN A 1 97 ? -18.085 -9.394 5.657 1.00 86.25 97 ASN A O 1
ATOM 790 N N . GLU A 1 98 ? -15.915 -9.497 6.221 1.00 87.88 98 GLU A N 1
ATOM 791 C CA . GLU A 1 98 ? -15.638 -8.081 6.011 1.00 87.88 98 GLU A CA 1
ATOM 792 C C . GLU A 1 98 ? -14.935 -7.842 4.677 1.00 87.88 98 GLU A C 1
ATOM 794 O O . GLU A 1 98 ? -14.107 -8.633 4.227 1.00 87.88 98 GLU A O 1
ATOM 799 N N . VAL A 1 99 ? -15.272 -6.723 4.037 1.00 88.88 99 VAL A N 1
ATOM 800 C CA . VAL A 1 99 ? -14.676 -6.308 2.768 1.00 88.88 99 VAL A CA 1
ATOM 801 C C . VAL A 1 99 ? -13.747 -5.136 3.035 1.00 88.88 99 VAL A C 1
ATOM 803 O O . VAL A 1 99 ? -14.167 -4.119 3.583 1.00 88.88 99 VAL A O 1
ATOM 806 N N . ILE A 1 100 ? -12.489 -5.271 2.622 1.00 90.75 100 ILE A N 1
ATOM 807 C CA . ILE A 1 100 ? -11.510 -4.188 2.704 1.00 90.75 100 ILE A CA 1
ATOM 808 C C . ILE A 1 100 ? -11.857 -3.126 1.658 1.00 90.75 100 ILE A C 1
ATOM 810 O O . ILE A 1 100 ? -11.825 -3.403 0.459 1.00 90.75 100 ILE A O 1
ATOM 814 N N . SER A 1 101 ? -12.196 -1.920 2.115 1.00 88.94 101 SER A N 1
ATOM 815 C CA . SER A 1 101 ? -12.441 -0.758 1.253 1.00 88.94 101 SER A CA 1
ATOM 816 C C . SER A 1 101 ? -11.155 -0.015 0.894 1.00 88.94 101 SER A C 1
ATOM 818 O O . SER A 1 101 ? -11.006 0.431 -0.238 1.00 88.94 101 SER A O 1
ATOM 820 N N . SER A 1 102 ? -10.244 0.119 1.859 1.00 89.69 102 SER A N 1
ATOM 821 C CA . SER A 1 102 ? -8.965 0.816 1.737 1.00 89.69 102 SER A CA 1
ATOM 822 C C . SER A 1 102 ? -7.996 0.285 2.788 1.00 89.69 102 SER A C 1
ATOM 824 O O . SER A 1 102 ? -8.417 -0.105 3.880 1.00 89.69 102 SER A O 1
ATOM 826 N N . ALA A 1 103 ? -6.704 0.295 2.481 1.00 92.31 103 ALA A N 1
ATOM 827 C CA . ALA A 1 103 ? -5.637 0.024 3.428 1.00 92.31 103 ALA A CA 1
ATOM 828 C C . ALA A 1 103 ? -4.440 0.937 3.155 1.00 92.31 103 ALA A C 1
ATOM 830 O O . ALA A 1 103 ? -3.989 1.077 2.021 1.00 92.31 103 ALA A O 1
ATOM 831 N N . GLU A 1 104 ? -3.914 1.533 4.218 1.00 91.31 104 GLU A N 1
ATOM 832 C CA . GLU A 1 104 ? -2.849 2.527 4.147 1.00 91.31 104 GLU A CA 1
ATOM 833 C C . GLU A 1 104 ? -1.673 2.087 5.022 1.00 91.31 104 GLU A C 1
ATOM 835 O O . GLU A 1 104 ? -1.851 1.726 6.188 1.00 91.31 104 GLU A O 1
ATOM 840 N N . LEU A 1 105 ? -0.464 2.124 4.462 1.00 92.31 105 LEU A N 1
ATOM 841 C CA . LEU A 1 105 ? 0.777 1.960 5.207 1.00 92.31 105 LEU A CA 1
ATOM 842 C C . LEU A 1 105 ? 1.263 3.337 5.643 1.00 92.31 105 LEU A C 1
ATOM 844 O O . LEU A 1 105 ? 1.426 4.232 4.816 1.00 92.31 105 LEU A O 1
ATOM 848 N N . ARG A 1 106 ? 1.539 3.494 6.938 1.00 89.69 106 ARG A N 1
ATOM 849 C CA . ARG A 1 106 ? 2.076 4.737 7.493 1.00 89.69 106 ARG A CA 1
ATOM 850 C C . ARG A 1 106 ? 3.488 4.536 8.004 1.00 89.69 106 ARG A C 1
ATOM 852 O O . ARG A 1 106 ? 3.725 3.659 8.829 1.00 89.69 106 ARG A O 1
ATOM 859 N N . LEU A 1 107 ? 4.398 5.383 7.538 1.00 88.50 107 LEU A N 1
ATOM 860 C CA . LEU A 1 107 ? 5.806 5.369 7.916 1.00 88.50 107 LEU A CA 1
ATOM 861 C C . LEU A 1 107 ? 6.157 6.688 8.581 1.00 88.50 107 LEU A C 1
ATOM 863 O O . LEU A 1 107 ? 5.804 7.752 8.071 1.00 88.50 107 LEU A O 1
ATOM 867 N N . TYR A 1 108 ? 6.847 6.622 9.712 1.00 86.62 108 TYR A N 1
ATOM 868 C CA . TYR A 1 108 ? 7.418 7.807 10.330 1.00 86.62 108 TYR A CA 1
ATOM 869 C C . TYR A 1 108 ? 8.826 8.002 9.797 1.00 86.62 108 TYR A C 1
ATOM 871 O O . TYR A 1 108 ? 9.644 7.086 9.867 1.00 86.62 108 TYR A O 1
ATOM 879 N N . ARG A 1 109 ? 9.100 9.184 9.251 1.00 84.31 109 ARG A N 1
ATOM 880 C CA . ARG A 1 109 ? 10.421 9.535 8.746 1.00 84.31 109 ARG A CA 1
ATOM 881 C C . ARG A 1 109 ? 10.971 10.713 9.529 1.00 84.31 109 ARG A C 1
ATOM 883 O O . ARG A 1 109 ? 10.285 11.723 9.674 1.00 84.31 109 ARG A O 1
ATOM 890 N N . GLU A 1 110 ? 12.223 10.593 9.942 1.00 81.56 110 GLU A N 1
ATOM 891 C CA . GLU A 1 110 ? 13.008 11.670 10.540 1.00 81.56 110 GLU A CA 1
ATOM 892 C C . GLU A 1 110 ? 13.815 12.418 9.472 1.00 81.56 110 GLU A C 1
ATOM 894 O O . GLU A 1 110 ? 14.214 11.845 8.455 1.00 81.56 110 GLU A O 1
ATOM 899 N N . GLN A 1 111 ? 14.013 13.719 9.680 1.00 79.50 111 GLN A N 1
ATOM 900 C CA . GLN A 1 111 ? 14.849 14.552 8.819 1.00 79.50 111 GLN A CA 1
ATOM 901 C C . GLN A 1 111 ? 16.291 14.029 8.780 1.00 79.50 111 GLN A C 1
ATOM 903 O O . GLN A 1 111 ? 16.835 13.605 9.799 1.00 79.50 111 GLN A O 1
ATOM 908 N N . VAL A 1 112 ? 16.925 14.112 7.611 1.00 71.69 112 VAL A N 1
ATOM 909 C CA . VAL A 1 112 ? 18.349 13.790 7.447 1.00 71.69 112 VAL A CA 1
ATOM 910 C C . VAL A 1 112 ? 19.103 15.090 7.184 1.00 71.69 112 VAL A C 1
ATOM 912 O O . VAL A 1 112 ? 18.800 15.793 6.217 1.00 71.69 112 VAL A O 1
ATOM 915 N N . GLU A 1 113 ? 20.070 15.417 8.044 1.00 61.94 113 GLU A N 1
ATOM 916 C CA . GLU A 1 113 ? 20.982 16.550 7.846 1.00 61.94 113 GLU A CA 1
ATOM 917 C C . GLU A 1 113 ? 21.965 16.224 6.711 1.00 61.94 113 GLU A C 1
ATOM 919 O O . GLU A 1 113 ? 23.071 15.739 6.932 1.00 61.94 113 GLU A O 1
ATOM 924 N N . GLU A 1 114 ? 21.545 16.458 5.467 1.00 63.59 114 GLU A N 1
ATOM 925 C CA . GLU A 1 114 ? 22.427 16.410 4.300 1.00 63.59 114 GLU A CA 1
ATOM 926 C C . GLU A 1 114 ? 22.829 17.825 3.852 1.00 63.59 114 GLU A C 1
ATOM 928 O O . GLU A 1 114 ? 22.012 18.744 3.908 1.00 63.59 114 GLU A O 1
ATOM 933 N N . PRO A 1 115 ? 24.060 18.014 3.334 1.00 57.00 115 PRO A N 1
ATOM 934 C CA . PRO A 1 115 ? 24.556 19.320 2.886 1.00 57.00 115 PRO A CA 1
ATOM 935 C C . PRO A 1 115 ? 23.832 19.877 1.645 1.00 57.00 115 PRO A C 1
ATOM 937 O O . PRO A 1 115 ? 24.072 21.015 1.249 1.00 57.00 115 PRO A O 1
ATOM 940 N N . SER A 1 116 ? 22.965 19.092 1.000 1.00 57.59 116 SER A N 1
ATOM 941 C CA . SER A 1 116 ? 22.145 19.530 -0.129 1.00 57.59 116 SER A CA 1
ATOM 942 C C . SER A 1 116 ? 20.847 20.157 0.382 1.00 57.59 116 SER A C 1
ATOM 944 O O . SER A 1 116 ? 19.988 19.444 0.872 1.00 57.59 116 SER A O 1
ATOM 946 N N . GLU A 1 117 ? 20.646 21.469 0.230 1.00 53.88 117 GLU A N 1
ATOM 947 C CA . GLU A 1 117 ? 19.454 22.179 0.745 1.00 53.88 117 GLU A CA 1
ATOM 948 C C . GLU A 1 117 ? 18.109 21.776 0.088 1.00 53.88 117 GLU A C 1
ATOM 950 O O . GLU A 1 117 ? 17.055 22.289 0.468 1.00 53.88 117 GLU A O 1
ATOM 955 N N . ARG A 1 118 ? 18.113 20.906 -0.937 1.00 58.53 118 ARG A N 1
ATOM 956 C CA . ARG A 1 118 ? 16.926 20.565 -1.750 1.00 58.53 118 ARG A CA 1
ATOM 957 C C . ARG A 1 118 ? 16.920 19.108 -2.238 1.00 58.53 118 ARG A C 1
ATOM 959 O O . ARG A 1 118 ? 16.565 18.837 -3.384 1.00 58.53 118 ARG A O 1
ATOM 966 N N . GLY A 1 119 ? 17.338 18.160 -1.408 1.00 68.56 119 GLY A N 1
ATOM 967 C CA . GLY A 1 119 ? 17.271 16.736 -1.746 1.00 68.56 119 GLY A CA 1
ATOM 968 C C . GLY A 1 119 ? 15.830 16.209 -1.786 1.00 68.56 119 GLY A C 1
ATOM 969 O O . GLY A 1 119 ? 15.015 16.483 -0.906 1.00 68.56 119 GLY A O 1
ATOM 970 N N . PHE A 1 120 ? 15.484 15.409 -2.786 1.00 76.00 120 PHE A N 1
ATOM 971 C CA . PHE A 1 120 ? 14.260 14.613 -2.729 1.00 76.00 120 PHE A CA 1
ATOM 972 C C . PHE A 1 120 ? 14.631 13.148 -2.537 1.00 76.00 120 PHE A C 1
ATOM 974 O O . PHE A 1 120 ? 15.564 12.645 -3.162 1.00 76.00 120 PHE A O 1
ATOM 981 N N . HIS A 1 121 ? 13.886 12.450 -1.688 1.00 78.69 121 HIS A N 1
ATOM 982 C CA . HIS A 1 121 ? 13.946 10.998 -1.596 1.00 78.69 121 HIS A CA 1
ATOM 983 C C . HIS A 1 121 ? 12.686 10.418 -2.229 1.00 78.69 121 HIS A C 1
ATOM 985 O O . HIS A 1 121 ? 11.580 10.895 -1.982 1.00 78.69 121 HIS A O 1
ATOM 991 N N . GLY A 1 122 ? 12.856 9.398 -3.059 1.00 82.56 122 GLY A N 1
ATOM 992 C CA . GLY A 1 122 ? 11.770 8.518 -3.462 1.00 82.56 122 GLY A CA 1
ATOM 993 C C . GLY A 1 122 ? 11.644 7.404 -2.432 1.00 82.56 122 GLY A C 1
ATOM 994 O O . GLY A 1 122 ? 12.619 6.707 -2.183 1.00 82.56 122 GLY A O 1
ATOM 995 N N . ILE A 1 123 ? 10.479 7.246 -1.816 1.00 86.88 123 ILE A N 1
ATOM 996 C CA . ILE A 1 123 ? 10.154 6.078 -0.996 1.00 86.88 123 ILE A CA 1
ATOM 997 C C . ILE A 1 123 ? 9.222 5.206 -1.820 1.00 86.88 123 ILE A C 1
ATOM 999 O O . ILE A 1 123 ? 8.154 5.664 -2.216 1.00 86.88 123 ILE A O 1
ATOM 1003 N N . THR A 1 124 ? 9.614 3.965 -2.063 1.00 87.38 124 THR A N 1
ATOM 1004 C CA . THR A 1 124 ? 8.867 3.013 -2.879 1.00 87.38 124 THR A CA 1
ATOM 1005 C C . THR A 1 124 ? 8.480 1.798 -2.052 1.00 87.38 124 THR A C 1
ATOM 1007 O O . THR A 1 124 ? 9.316 1.212 -1.366 1.00 87.38 124 THR A O 1
ATOM 1010 N N . ILE A 1 125 ? 7.205 1.419 -2.122 1.00 91.38 125 ILE A N 1
ATOM 1011 C CA . ILE A 1 125 ? 6.619 0.293 -1.402 1.00 91.38 125 ILE A CA 1
ATOM 1012 C C . ILE A 1 125 ? 6.336 -0.832 -2.386 1.00 91.38 125 ILE A C 1
ATOM 1014 O O . ILE A 1 125 ? 5.590 -0.662 -3.351 1.00 91.38 125 ILE A O 1
ATOM 1018 N N . TYR A 1 126 ? 6.879 -2.007 -2.098 1.00 88.75 126 TYR A N 1
ATOM 1019 C CA . TYR A 1 126 ? 6.631 -3.219 -2.860 1.00 88.75 126 TYR A CA 1
ATOM 1020 C C . TYR A 1 126 ? 5.939 -4.274 -2.004 1.00 88.75 126 TYR A C 1
ATOM 1022 O O . TYR A 1 126 ? 6.271 -4.467 -0.840 1.00 88.75 126 TYR A O 1
ATOM 1030 N N . GLU A 1 127 ? 5.030 -5.027 -2.602 1.00 91.81 127 GLU A N 1
ATOM 1031 C CA . GLU A 1 127 ? 4.556 -6.304 -2.087 1.00 91.81 127 GLU A CA 1
ATOM 1032 C C . GLU A 1 127 ? 5.528 -7.417 -2.468 1.00 91.81 127 GLU A C 1
ATOM 1034 O O . GLU A 1 127 ? 5.933 -7.533 -3.627 1.00 91.81 127 GLU A O 1
ATOM 1039 N N . VAL A 1 128 ? 5.856 -8.289 -1.520 1.00 89.06 128 VAL A N 1
ATOM 1040 C CA . VAL A 1 128 ? 6.592 -9.517 -1.817 1.00 89.06 128 VAL A CA 1
ATOM 1041 C C . VAL A 1 128 ? 5.605 -10.561 -2.340 1.00 89.06 128 VAL A C 1
ATOM 1043 O O . VAL A 1 128 ? 4.764 -11.063 -1.604 1.00 89.06 128 VAL A O 1
ATOM 1046 N N . MET A 1 129 ? 5.712 -10.913 -3.619 1.00 84.56 129 MET A N 1
ATOM 1047 C CA . MET A 1 129 ? 4.909 -11.978 -4.233 1.00 84.56 129 MET A CA 1
ATOM 1048 C C . MET A 1 129 ? 5.510 -13.351 -3.969 1.00 84.56 129 MET A C 1
ATOM 1050 O O . MET A 1 129 ? 4.798 -14.330 -3.761 1.00 84.56 129 MET A O 1
ATOM 1054 N N . LYS A 1 130 ? 6.841 -13.424 -3.987 1.00 82.31 130 LYS A N 1
ATOM 1055 C CA . LYS A 1 130 ? 7.594 -14.631 -3.672 1.00 82.31 130 LYS A CA 1
ATOM 1056 C C . LYS A 1 130 ? 8.864 -14.236 -2.924 1.00 82.31 130 LYS A C 1
ATOM 1058 O O . LYS A 1 130 ? 9.630 -13.430 -3.454 1.00 82.31 130 LYS A O 1
ATOM 1063 N N . PRO A 1 131 ? 9.103 -14.776 -1.719 1.00 78.12 131 PRO A N 1
ATOM 1064 C CA . PRO A 1 131 ? 10.294 -14.440 -0.954 1.00 78.12 131 PRO A CA 1
ATOM 1065 C C . PRO A 1 131 ? 11.558 -14.980 -1.633 1.00 78.12 131 PRO A C 1
ATOM 1067 O O . PRO A 1 131 ? 11.499 -15.928 -2.423 1.00 78.12 131 PRO A O 1
ATOM 1070 N N . LEU A 1 132 ? 12.704 -14.382 -1.292 1.00 73.75 132 LEU A N 1
ATOM 1071 C CA . LEU A 1 132 ? 14.016 -14.860 -1.721 1.00 73.75 132 LEU A CA 1
ATOM 1072 C C . LEU A 1 132 ? 14.193 -16.330 -1.311 1.00 73.75 132 LEU A C 1
ATOM 1074 O O . LEU A 1 132 ? 13.926 -16.703 -0.169 1.00 73.75 132 LEU A O 1
ATOM 1078 N N . SER A 1 133 ? 14.651 -17.158 -2.243 1.00 71.06 133 SER A N 1
ATOM 1079 C CA . SER A 1 133 ? 14.976 -18.564 -2.005 1.00 71.06 133 SER A CA 1
ATOM 1080 C C . SER A 1 133 ? 16.383 -18.843 -2.530 1.00 71.06 133 SER A C 1
ATOM 1082 O O . SER A 1 133 ? 16.839 -18.160 -3.440 1.00 71.06 133 SER A O 1
ATOM 1084 N N . GLU A 1 134 ? 17.064 -19.872 -2.021 1.00 61.00 134 GLU A N 1
ATOM 1085 C CA . GLU A 1 134 ? 18.439 -20.226 -2.428 1.00 61.00 134 GLU A CA 1
ATOM 1086 C C . GLU A 1 134 ? 18.621 -20.397 -3.949 1.00 61.00 134 GLU A C 1
ATOM 1088 O O . GLU A 1 134 ? 19.730 -20.291 -4.462 1.00 61.00 134 GLU A O 1
ATOM 1093 N N . ARG A 1 135 ? 17.533 -20.665 -4.685 1.00 54.50 135 ARG A N 1
ATOM 1094 C CA . ARG A 1 135 ? 17.540 -20.915 -6.136 1.00 54.50 135 ARG A CA 1
ATOM 1095 C C . ARG A 1 135 ? 16.948 -19.785 -6.980 1.00 54.50 135 ARG A C 1
ATOM 1097 O O . ARG A 1 135 ? 17.000 -19.881 -8.202 1.00 54.50 135 ARG A O 1
ATOM 1104 N N . ALA A 1 136 ? 16.324 -18.776 -6.373 1.00 60.78 136 ALA A N 1
ATOM 1105 C CA . ALA A 1 136 ? 15.556 -17.776 -7.112 1.00 60.78 136 ALA A CA 1
ATOM 1106 C C . ALA A 1 136 ? 15.524 -16.423 -6.397 1.00 60.78 136 ALA A C 1
ATOM 1108 O O . ALA A 1 136 ? 15.374 -16.350 -5.177 1.00 60.78 136 ALA A O 1
ATOM 1109 N N . GLN A 1 137 ? 15.601 -15.357 -7.191 1.00 66.69 137 GLN A N 1
ATOM 1110 C CA . GLN A 1 137 ? 15.432 -13.987 -6.719 1.00 66.69 137 GLN A CA 1
ATOM 1111 C C . GLN A 1 137 ? 14.018 -13.778 -6.156 1.00 66.69 137 GLN A C 1
ATOM 1113 O O . GLN A 1 137 ? 13.065 -14.453 -6.562 1.00 66.69 137 GLN A O 1
ATOM 1118 N N . ALA A 1 138 ? 13.893 -12.855 -5.201 1.00 74.06 138 ALA A N 1
ATOM 1119 C CA . ALA A 1 138 ? 12.592 -12.443 -4.695 1.00 74.06 138 ALA A CA 1
ATOM 1120 C C . ALA A 1 138 ? 11.786 -11.797 -5.829 1.00 74.06 138 ALA A C 1
ATOM 1122 O O . ALA A 1 138 ? 12.319 -10.991 -6.589 1.00 74.06 138 ALA A O 1
ATOM 1123 N N . ILE A 1 139 ? 10.506 -12.145 -5.933 1.00 78.75 139 ILE A N 1
ATOM 1124 C CA . ILE A 1 139 ? 9.590 -11.504 -6.877 1.00 78.75 139 ILE A CA 1
ATOM 1125 C C . ILE A 1 139 ? 8.800 -10.480 -6.084 1.00 78.75 139 ILE A C 1
ATOM 1127 O O . ILE A 1 139 ? 8.058 -10.840 -5.165 1.00 78.75 139 ILE A O 1
ATOM 1131 N N . THR A 1 140 ? 8.964 -9.214 -6.442 1.00 83.50 140 THR A N 1
ATOM 1132 C CA . THR A 1 140 ? 8.255 -8.094 -5.834 1.00 83.50 140 THR A CA 1
ATOM 1133 C C . THR A 1 140 ? 7.314 -7.452 -6.842 1.00 83.50 140 THR A C 1
ATOM 1135 O O . THR A 1 140 ? 7.510 -7.530 -8.055 1.00 83.50 140 THR A O 1
ATOM 1138 N N . ARG A 1 141 ? 6.255 -6.827 -6.336 1.00 84.06 141 ARG A N 1
ATOM 1139 C CA . ARG A 1 141 ? 5.330 -6.016 -7.120 1.00 84.06 141 ARG A CA 1
ATOM 1140 C C . ARG A 1 141 ? 5.237 -4.640 -6.497 1.00 84.06 141 ARG A C 1
ATOM 1142 O O . ARG A 1 141 ? 4.981 -4.519 -5.308 1.00 84.06 141 ARG A O 1
ATOM 1149 N N . LEU A 1 142 ? 5.392 -3.616 -7.314 1.00 85.06 142 LEU A N 1
ATOM 1150 C CA . LEU A 1 142 ? 5.226 -2.238 -6.890 1.00 85.06 142 LEU A CA 1
ATOM 1151 C C . LEU A 1 142 ? 3.782 -1.948 -6.456 1.00 85.06 142 LEU A C 1
ATOM 1153 O O . LEU A 1 142 ? 2.845 -2.334 -7.155 1.00 85.06 142 LEU A O 1
ATOM 1157 N N . LEU A 1 143 ? 3.618 -1.280 -5.313 1.00 88.44 143 LEU A N 1
ATOM 1158 C CA . LEU A 1 143 ? 2.324 -0.813 -4.815 1.00 88.44 143 LEU A CA 1
ATOM 1159 C C . LEU A 1 143 ? 2.185 0.699 -4.946 1.00 88.44 143 LEU A C 1
ATOM 1161 O O . LEU A 1 143 ? 1.242 1.164 -5.575 1.00 88.44 143 LEU A O 1
ATOM 1165 N N . ASP A 1 144 ? 3.123 1.442 -4.366 1.00 86.25 144 ASP A N 1
ATOM 1166 C CA . ASP A 1 144 ? 3.063 2.899 -4.312 1.00 86.25 144 ASP A CA 1
ATOM 1167 C C . ASP A 1 144 ? 4.472 3.485 -4.194 1.00 86.25 144 ASP A C 1
ATOM 1169 O O . ASP A 1 144 ? 5.387 2.847 -3.668 1.00 86.25 144 ASP A O 1
ATOM 1173 N N . THR A 1 145 ? 4.643 4.716 -4.657 1.00 85.44 145 THR A N 1
ATOM 1174 C CA . THR A 1 145 ? 5.876 5.486 -4.517 1.00 85.44 145 THR A CA 1
ATOM 1175 C C . THR A 1 145 ? 5.514 6.895 -4.056 1.00 85.44 145 THR A C 1
ATOM 1177 O O . THR A 1 145 ? 4.508 7.466 -4.471 1.00 85.44 145 THR A O 1
ATOM 1180 N N . ARG A 1 146 ? 6.356 7.527 -3.238 1.00 82.62 146 ARG A N 1
ATOM 1181 C CA . ARG A 1 146 ? 6.234 8.952 -2.912 1.00 82.62 146 ARG A CA 1
ATOM 1182 C C . ARG A 1 146 ? 7.556 9.676 -2.989 1.00 82.62 146 ARG A C 1
ATOM 1184 O O . ARG A 1 146 ? 8.572 9.189 -2.508 1.00 82.62 146 ARG A O 1
ATOM 1191 N N . LEU A 1 147 ? 7.502 10.877 -3.554 1.00 81.56 147 LEU A N 1
ATOM 1192 C CA . LEU A 1 147 ? 8.595 11.832 -3.524 1.00 81.56 147 LEU A CA 1
ATOM 1193 C C . LEU A 1 147 ? 8.460 12.697 -2.270 1.00 81.56 147 LEU A C 1
ATOM 1195 O O . LEU A 1 147 ? 7.450 13.376 -2.093 1.00 81.56 147 LEU A O 1
ATOM 1199 N N . VAL A 1 148 ? 9.469 12.675 -1.409 1.00 83.69 148 VAL A N 1
ATOM 1200 C CA . VAL A 1 148 ? 9.448 13.363 -0.119 1.00 83.69 148 VAL A CA 1
ATOM 1201 C C . VAL A 1 148 ? 10.684 14.240 0.046 1.00 83.69 148 VAL A C 1
ATOM 1203 O O . VAL A 1 148 ? 11.800 13.856 -0.299 1.00 83.69 148 VAL A O 1
ATOM 1206 N N . HIS A 1 149 ? 10.502 15.432 0.607 1.00 78.44 149 HIS A N 1
ATOM 1207 C CA . HIS A 1 149 ? 11.606 16.349 0.896 1.00 78.44 149 HIS A CA 1
ATOM 1208 C C . HIS A 1 149 ? 12.451 15.822 2.047 1.00 78.44 149 HIS A C 1
ATOM 1210 O O . HIS A 1 149 ? 11.912 15.621 3.122 1.00 78.44 149 HIS A O 1
ATOM 1216 N N . HIS A 1 150 ? 13.747 15.592 1.886 1.00 78.06 150 HIS A N 1
ATOM 1217 C CA . HIS A 1 150 ? 14.602 15.028 2.948 1.00 78.06 150 HIS A CA 1
ATOM 1218 C C . HIS A 1 150 ? 14.649 15.826 4.276 1.00 78.06 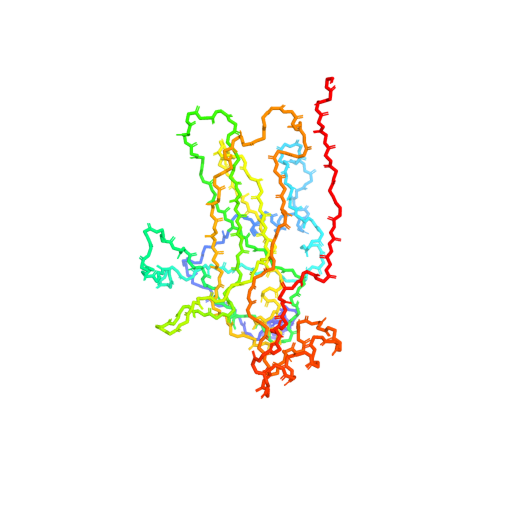150 HIS A C 1
ATOM 1220 O O . HIS A 1 150 ? 14.929 15.247 5.323 1.00 78.06 150 HIS A O 1
ATOM 1226 N N . ASN A 1 151 ? 14.325 17.123 4.253 1.00 77.00 151 ASN A N 1
ATOM 1227 C CA . ASN A 1 151 ? 14.443 18.051 5.384 1.00 77.00 151 ASN A CA 1
ATOM 1228 C C . ASN A 1 151 ? 13.194 18.147 6.288 1.00 77.00 151 ASN A C 1
ATOM 1230 O O . ASN A 1 151 ? 13.120 19.044 7.123 1.00 77.00 151 ASN A O 1
ATOM 1234 N N . VAL A 1 152 ? 12.198 17.268 6.125 1.00 80.62 152 VAL A N 1
ATOM 1235 C CA . VAL A 1 152 ? 10.952 17.311 6.914 1.00 80.62 152 VAL A CA 1
ATOM 1236 C C . VAL A 1 152 ? 10.734 16.011 7.683 1.00 80.62 152 VAL A C 1
ATOM 1238 O O . VAL A 1 152 ? 10.546 14.953 7.082 1.00 80.62 152 VAL A O 1
ATOM 1241 N N . THR A 1 153 ? 10.649 16.098 9.009 1.00 84.81 153 THR A N 1
ATOM 1242 C CA . THR A 1 153 ? 10.183 14.993 9.858 1.00 84.81 153 THR A CA 1
ATOM 1243 C C . THR A 1 153 ? 8.660 14.930 9.834 1.00 84.81 153 THR A C 1
ATOM 1245 O O . THR A 1 153 ? 7.993 15.863 10.284 1.00 84.81 153 THR A O 1
ATOM 1248 N N . ARG A 1 154 ? 8.088 13.850 9.297 1.00 85.69 154 ARG A N 1
ATOM 1249 C CA . ARG A 1 154 ? 6.630 13.661 9.252 1.00 85.69 154 ARG A CA 1
ATOM 1250 C C . ARG A 1 154 ? 6.239 12.207 9.020 1.00 85.69 154 ARG A C 1
ATOM 1252 O O . ARG A 1 154 ? 7.036 11.386 8.571 1.00 85.69 154 ARG A O 1
ATOM 1259 N N . TRP A 1 155 ? 4.969 11.922 9.290 1.00 85.12 155 TRP A N 1
ATOM 1260 C CA . TRP A 1 155 ? 4.321 10.706 8.817 1.00 85.12 155 TRP A CA 1
ATOM 1261 C C . TRP A 1 155 ? 4.046 10.801 7.318 1.00 85.12 155 TRP A C 1
ATOM 1263 O O . TRP A 1 155 ? 3.437 11.767 6.851 1.00 85.12 155 TRP A O 1
ATOM 1273 N N . GLU A 1 156 ? 4.442 9.761 6.599 1.00 87.88 156 GLU A N 1
ATOM 1274 C CA . GLU A 1 156 ? 4.095 9.521 5.204 1.00 87.88 156 GLU A CA 1
ATOM 1275 C C . GLU A 1 156 ? 3.094 8.372 5.112 1.00 87.88 156 GLU A C 1
ATOM 1277 O O . GLU A 1 156 ? 3.093 7.469 5.950 1.00 87.88 156 GLU A O 1
ATOM 1282 N N . THR A 1 157 ? 2.208 8.432 4.119 1.00 88.06 157 THR A N 1
ATOM 1283 C CA . THR A 1 157 ? 1.126 7.456 3.918 1.00 88.06 157 THR A CA 1
ATOM 1284 C C . THR A 1 157 ? 1.185 6.913 2.499 1.00 88.06 157 THR A C 1
ATOM 1286 O O . THR A 1 157 ? 1.329 7.697 1.562 1.00 88.06 157 THR A O 1
ATOM 1289 N N . PHE A 1 158 ? 1.065 5.596 2.362 1.00 90.31 158 PHE A N 1
ATOM 1290 C CA . PHE A 1 158 ? 1.160 4.863 1.102 1.00 90.31 158 PHE A CA 1
ATOM 1291 C C . PHE A 1 158 ? -0.056 3.961 0.923 1.00 90.31 158 PHE A C 1
ATOM 1293 O O . PHE A 1 158 ? -0.483 3.308 1.881 1.00 90.31 158 PHE A O 1
ATOM 1300 N N . ASP A 1 159 ? -0.596 3.896 -0.290 1.00 88.50 159 ASP A N 1
ATOM 1301 C CA . ASP A 1 159 ? -1.711 3.000 -0.594 1.00 88.50 159 ASP A CA 1
ATOM 1302 C C . ASP A 1 159 ? -1.212 1.556 -0.737 1.00 88.50 159 ASP A C 1
ATOM 1304 O O . ASP A 1 159 ? -0.419 1.215 -1.613 1.00 88.50 159 ASP A O 1
ATOM 1308 N N . VAL A 1 160 ? -1.695 0.681 0.143 1.00 94.69 160 VAL A N 1
ATOM 1309 C CA . VAL A 1 160 ? -1.401 -0.759 0.119 1.00 94.69 160 VAL A CA 1
ATOM 1310 C C . VAL A 1 160 ? -2.672 -1.595 -0.015 1.00 94.69 160 VAL A C 1
ATOM 1312 O O . VAL A 1 160 ? -2.628 -2.824 0.109 1.00 94.69 160 VAL A O 1
ATOM 1315 N N . SER A 1 161 ? -3.803 -0.950 -0.322 1.00 92.00 161 SER A N 1
ATOM 1316 C CA . SER A 1 161 ? -5.110 -1.580 -0.519 1.00 92.00 161 SER A CA 1
ATOM 1317 C C . SER A 1 161 ? -5.036 -2.791 -1.446 1.00 92.00 161 SER A C 1
ATOM 1319 O O . SER A 1 161 ? -5.553 -3.843 -1.060 1.00 92.00 161 SER A O 1
ATOM 1321 N N . PRO A 1 162 ? -4.352 -2.734 -2.612 1.00 93.56 162 PRO A N 1
ATOM 1322 C CA . PRO A 1 162 ? -4.310 -3.877 -3.514 1.00 93.56 162 PRO A CA 1
ATOM 1323 C C . PRO A 1 162 ? -3.712 -5.128 -2.853 1.00 93.56 162 PRO A C 1
ATOM 1325 O O . PRO A 1 162 ? -4.247 -6.222 -3.035 1.00 93.56 162 PRO A O 1
ATOM 1328 N N . ALA A 1 163 ? -2.629 -4.982 -2.080 1.00 94.50 163 ALA A N 1
ATOM 1329 C CA . ALA A 1 163 ? -1.958 -6.102 -1.416 1.00 94.50 163 ALA A CA 1
ATOM 1330 C C . ALA A 1 163 ? -2.825 -6.684 -0.296 1.00 94.50 163 ALA A C 1
ATOM 1332 O O . ALA A 1 163 ? -3.080 -7.887 -0.262 1.00 94.50 163 ALA A O 1
ATOM 1333 N N . VAL A 1 164 ? -3.372 -5.819 0.561 1.00 94.81 164 VAL A N 1
ATOM 1334 C CA . VAL A 1 164 ? -4.222 -6.239 1.683 1.00 94.81 164 VAL A CA 1
ATOM 1335 C C . VAL A 1 164 ? -5.495 -6.932 1.194 1.00 94.81 164 VAL A C 1
ATOM 1337 O O . VAL A 1 164 ? -5.899 -7.946 1.772 1.00 94.81 164 VAL A O 1
ATOM 1340 N N . ILE A 1 165 ? -6.104 -6.451 0.104 1.00 92.50 165 ILE A N 1
ATOM 1341 C CA . ILE A 1 165 ? -7.252 -7.111 -0.533 1.00 92.50 165 ILE A CA 1
ATOM 1342 C C . ILE A 1 165 ? -6.872 -8.528 -0.979 1.00 92.50 165 ILE A C 1
ATOM 1344 O O . ILE A 1 165 ? -7.600 -9.467 -0.669 1.00 92.50 165 ILE A O 1
ATOM 1348 N N . ARG A 1 166 ? -5.719 -8.727 -1.627 1.00 93.12 166 ARG A N 1
ATOM 1349 C CA . ARG A 1 166 ? -5.281 -10.069 -2.055 1.00 93.12 166 ARG A CA 1
ATOM 1350 C C . ARG A 1 166 ? -5.021 -11.016 -0.890 1.00 93.12 166 ARG A C 1
ATOM 1352 O O . ARG A 1 166 ? -5.409 -12.182 -0.950 1.00 93.12 166 ARG A O 1
ATOM 1359 N N . TRP A 1 167 ? -4.390 -10.533 0.178 1.00 93.75 167 TRP A N 1
ATOM 1360 C CA . TRP A 1 167 ? -4.091 -11.364 1.348 1.00 93.75 167 TRP A CA 1
ATOM 1361 C C . TRP A 1 167 ? -5.358 -11.793 2.096 1.00 93.75 167 TRP A C 1
ATOM 1363 O O . TRP A 1 167 ? -5.433 -12.905 2.615 1.00 93.75 167 TRP A O 1
ATOM 1373 N N . THR A 1 168 ? -6.374 -10.928 2.144 1.00 92.62 168 THR A N 1
ATOM 1374 C CA . THR A 1 168 ? -7.601 -11.167 2.923 1.00 92.62 168 THR A CA 1
ATOM 1375 C C . THR A 1 168 ? -8.710 -11.833 2.107 1.00 92.62 168 THR A C 1
ATOM 1377 O O . THR A 1 168 ? -9.258 -12.853 2.537 1.00 92.62 168 THR A O 1
ATOM 1380 N N . LYS A 1 169 ? -9.027 -11.286 0.928 1.00 90.00 169 LYS A N 1
ATOM 1381 C CA . LYS A 1 169 ? -10.114 -11.736 0.050 1.00 90.00 169 LYS A CA 1
ATOM 1382 C C . LYS A 1 169 ? -9.694 -12.918 -0.816 1.00 90.00 169 LYS A C 1
ATOM 1384 O O . LYS A 1 169 ? -10.377 -13.938 -0.812 1.00 90.00 169 LYS A O 1
ATOM 1389 N N . ASP A 1 170 ? -8.561 -12.799 -1.505 1.00 90.44 170 ASP A N 1
ATOM 1390 C CA . ASP A 1 170 ? -8.091 -13.820 -2.454 1.00 90.44 170 ASP A CA 1
ATOM 1391 C C . ASP A 1 170 ? -7.277 -14.931 -1.765 1.00 90.44 170 ASP A C 1
ATOM 1393 O O . ASP A 1 170 ? -6.834 -15.877 -2.415 1.00 90.44 170 ASP A O 1
ATOM 1397 N N . LYS A 1 171 ? -7.085 -14.817 -0.440 1.00 89.62 171 LYS A N 1
ATOM 1398 C CA . LYS A 1 171 ? -6.350 -15.761 0.418 1.00 89.62 171 LYS A CA 1
ATOM 1399 C C . LYS A 1 171 ? -4.922 -16.036 -0.072 1.00 89.62 171 LYS A C 1
ATOM 1401 O O . LYS A 1 171 ? -4.384 -17.121 0.151 1.00 89.62 171 LYS A O 1
ATOM 1406 N N . GLN A 1 172 ? -4.299 -15.056 -0.732 1.00 90.38 172 GLN A N 1
ATOM 1407 C CA . GLN A 1 172 ? -2.892 -15.149 -1.117 1.00 90.38 172 GLN A CA 1
ATOM 1408 C C . GLN A 1 172 ? -1.984 -15.095 0.121 1.00 90.38 172 GLN A C 1
ATOM 1410 O O . GLN A 1 172 ? -2.333 -14.447 1.112 1.00 90.38 172 GLN A O 1
ATOM 1415 N N . PRO A 1 173 ? -0.815 -15.760 0.089 1.00 90.62 173 PRO A N 1
ATOM 1416 C CA . PRO A 1 173 ? 0.121 -15.711 1.201 1.00 90.62 173 PRO A CA 1
ATOM 1417 C C . PRO A 1 173 ? 0.634 -14.282 1.415 1.00 90.62 173 PRO A C 1
ATOM 1419 O O . PRO A 1 173 ? 1.056 -13.608 0.478 1.00 90.62 173 PRO A O 1
ATOM 1422 N N . ASN A 1 174 ? 0.629 -13.833 2.669 1.00 92.19 174 ASN A N 1
ATOM 1423 C CA . ASN A 1 174 ? 1.233 -12.564 3.054 1.00 92.19 174 ASN A CA 1
ATOM 1424 C C . ASN A 1 174 ? 2.737 -12.764 3.285 1.00 92.19 174 ASN A C 1
ATOM 1426 O O . ASN A 1 174 ? 3.145 -13.282 4.325 1.00 92.19 174 ASN A O 1
ATOM 1430 N N . HIS A 1 175 ? 3.558 -12.356 2.319 1.00 89.69 175 HIS A N 1
ATOM 1431 C CA . HIS A 1 175 ? 5.019 -12.356 2.455 1.00 89.69 175 HIS A CA 1
ATOM 1432 C C . HIS A 1 175 ? 5.590 -10.997 2.892 1.00 89.69 175 HIS A C 1
ATOM 1434 O O . HIS A 1 175 ? 6.808 -10.852 2.987 1.00 89.69 175 HIS A O 1
ATOM 1440 N N . GLY A 1 176 ? 4.728 -10.023 3.192 1.00 91.00 176 GLY A N 1
ATOM 1441 C CA . GLY A 1 176 ? 5.103 -8.699 3.669 1.00 91.00 176 GLY A CA 1
ATOM 1442 C C . GLY A 1 176 ? 5.355 -7.668 2.571 1.00 91.00 176 GLY A C 1
ATOM 1443 O O . GLY A 1 176 ? 5.190 -7.916 1.373 1.00 91.00 176 GLY A O 1
ATOM 1444 N N . LEU A 1 177 ? 5.750 -6.484 3.028 1.00 92.12 177 LEU A N 1
ATOM 1445 C CA . LEU A 1 177 ? 6.085 -5.323 2.217 1.00 92.12 177 LEU A CA 1
ATOM 1446 C C . LEU A 1 177 ? 7.578 -5.023 2.326 1.00 92.12 177 LEU A C 1
ATOM 1448 O O . LEU A 1 177 ? 8.151 -5.135 3.408 1.00 92.12 177 LEU A O 1
ATOM 1452 N N . VAL A 1 178 ? 8.195 -4.617 1.223 1.00 89.62 178 VAL A N 1
ATOM 1453 C CA . VAL A 1 178 ? 9.576 -4.126 1.176 1.00 89.62 178 VAL A CA 1
ATOM 1454 C C . VAL A 1 178 ? 9.555 -2.643 0.859 1.00 89.62 178 VAL A C 1
ATOM 1456 O O . VAL A 1 178 ? 8.762 -2.191 0.032 1.00 89.62 178 VAL A O 1
ATOM 1459 N N . ILE A 1 179 ? 10.432 -1.899 1.525 1.00 87.75 179 ILE A N 1
ATOM 1460 C CA . ILE A 1 179 ? 10.563 -0.455 1.361 1.00 87.75 179 ILE A CA 1
ATOM 1461 C C . ILE A 1 179 ? 11.929 -0.160 0.766 1.00 87.75 179 ILE A C 1
ATOM 1463 O O . ILE A 1 179 ? 12.951 -0.618 1.274 1.00 87.75 179 ILE A O 1
ATOM 1467 N N . GLU A 1 180 ? 11.937 0.616 -0.306 1.00 82.62 180 GLU A N 1
ATOM 1468 C CA . GLU A 1 180 ? 13.144 1.088 -0.970 1.00 82.62 180 GLU A CA 1
ATOM 1469 C C . GLU A 1 180 ? 13.187 2.613 -0.897 1.00 82.62 180 GLU A C 1
ATOM 1471 O O . GLU A 1 180 ? 12.203 3.282 -1.213 1.00 82.62 180 GLU A O 1
ATOM 1476 N N . VAL A 1 181 ? 14.325 3.165 -0.473 1.00 81.12 181 VAL A N 1
ATOM 1477 C CA . VAL A 1 181 ? 14.557 4.612 -0.449 1.00 81.12 181 VAL A CA 1
ATOM 1478 C C . VAL A 1 181 ? 15.604 4.947 -1.502 1.00 81.12 181 VAL A C 1
ATOM 1480 O O . VAL A 1 181 ? 16.749 4.515 -1.410 1.00 81.12 181 VAL A O 1
ATOM 1483 N N . THR A 1 182 ? 15.212 5.720 -2.511 1.00 77.38 182 THR A N 1
ATOM 1484 C CA . THR A 1 182 ? 16.093 6.184 -3.584 1.00 77.38 182 THR A CA 1
ATOM 1485 C C . THR A 1 182 ? 16.421 7.657 -3.384 1.00 77.38 182 THR A C 1
ATOM 1487 O O . THR A 1 182 ? 15.520 8.502 -3.381 1.00 77.38 182 THR A O 1
ATOM 1490 N N . HIS A 1 183 ? 17.703 7.986 -3.262 1.00 73.12 183 HIS A N 1
ATOM 1491 C CA . HIS A 1 183 ? 18.161 9.371 -3.220 1.00 73.12 183 HIS A CA 1
ATOM 1492 C C . HIS A 1 183 ? 18.154 9.947 -4.637 1.00 73.12 183 HIS A C 1
ATOM 1494 O O . HIS A 1 183 ? 18.876 9.474 -5.516 1.00 73.12 183 HIS A O 1
ATOM 1500 N N . LEU A 1 184 ? 17.322 10.958 -4.877 1.00 67.50 184 LEU A N 1
ATOM 1501 C CA . LEU A 1 184 ? 17.270 11.635 -6.165 1.00 67.50 184 LEU A CA 1
ATOM 1502 C C . LEU A 1 184 ? 18.217 12.828 -6.100 1.00 67.50 184 LEU A C 1
ATOM 1504 O O . LEU A 1 184 ? 17.866 13.914 -5.639 1.00 67.50 184 LEU A O 1
ATOM 1508 N N . HIS A 1 185 ? 19.451 12.613 -6.551 1.00 57.56 185 HIS A N 1
ATOM 1509 C CA . HIS A 1 185 ? 20.349 13.722 -6.845 1.00 57.56 185 HIS A CA 1
ATOM 1510 C C . HIS A 1 185 ? 19.763 14.552 -7.997 1.00 57.56 185 HIS A C 1
ATOM 1512 O O . HIS A 1 185 ? 19.118 13.997 -8.886 1.00 57.56 185 HIS A O 1
ATOM 1518 N N . HIS A 1 186 ? 19.983 15.872 -7.964 1.00 55.66 186 HIS A N 1
ATOM 1519 C CA . HIS A 1 186 ? 19.599 16.882 -8.967 1.00 55.66 186 HIS A CA 1
ATOM 1520 C C . HIS A 1 186 ? 20.158 16.563 -10.379 1.00 55.66 186 HIS A C 1
ATOM 1522 O O . HIS A 1 186 ? 21.023 17.259 -10.898 1.00 55.66 186 HIS A O 1
ATOM 1528 N N . GLY A 1 187 ? 19.713 15.472 -11.002 1.00 49.28 187 GLY A N 1
ATOM 1529 C CA . GLY A 1 187 ? 20.267 14.921 -12.243 1.00 49.28 187 GLY A CA 1
ATOM 1530 C C . GLY A 1 187 ? 19.652 15.483 -13.524 1.00 49.28 187 GLY A C 1
ATOM 1531 O O . GLY A 1 187 ? 20.018 15.050 -14.612 1.00 49.28 187 GLY A O 1
ATOM 1532 N N . TRP A 1 188 ? 18.726 16.435 -13.421 1.00 53.38 188 TRP A N 1
ATOM 1533 C CA . TRP A 1 188 ? 18.184 17.159 -14.567 1.00 53.38 188 TRP A CA 1
ATOM 1534 C C . TRP A 1 188 ? 18.724 18.583 -14.469 1.00 53.38 188 TRP A C 1
ATOM 1536 O O . TRP A 1 188 ? 18.500 19.237 -13.457 1.00 53.38 188 TRP A O 1
ATOM 1546 N N . ASN A 1 189 ? 19.501 19.016 -15.464 1.00 53.97 189 ASN A N 1
ATOM 1547 C CA . ASN A 1 189 ? 20.405 20.179 -15.447 1.00 53.97 189 ASN A CA 1
ATOM 1548 C C . ASN A 1 189 ? 19.715 21.556 -15.251 1.00 53.97 189 ASN A C 1
ATOM 1550 O O . ASN A 1 189 ? 19.829 22.420 -16.112 1.00 53.97 189 ASN A O 1
ATOM 1554 N N . GLY A 1 190 ? 18.951 21.766 -14.175 1.00 61.25 190 GLY A N 1
ATOM 1555 C CA . GLY A 1 190 ? 18.267 23.018 -13.820 1.00 61.25 190 GLY A CA 1
ATOM 1556 C C . GLY A 1 190 ? 17.149 23.482 -14.766 1.00 61.25 190 GLY A C 1
ATOM 1557 O O . GLY A 1 190 ? 16.422 24.406 -14.418 1.00 61.25 190 GLY A O 1
ATOM 1558 N N . TRP A 1 191 ? 16.995 22.861 -15.938 1.00 72.38 191 TRP A N 1
ATOM 1559 C CA . TRP A 1 191 ? 16.059 23.298 -16.977 1.00 72.38 191 TRP A CA 1
ATOM 1560 C C . TRP A 1 191 ? 14.637 22.768 -16.776 1.00 72.38 191 TRP A C 1
ATOM 1562 O O . TRP A 1 191 ? 13.692 23.417 -17.205 1.00 72.38 191 TRP A O 1
ATOM 1572 N N . ILE A 1 192 ? 14.443 21.637 -16.089 1.00 74.12 192 ILE A N 1
ATOM 1573 C CA . ILE A 1 192 ? 13.101 21.177 -15.704 1.00 74.12 192 ILE A CA 1
ATOM 1574 C C . ILE A 1 192 ? 12.709 21.842 -14.387 1.00 74.12 192 ILE A C 1
ATOM 1576 O O . ILE A 1 192 ? 13.320 21.601 -13.349 1.00 74.12 192 ILE A O 1
ATOM 1580 N N . VAL A 1 193 ? 11.658 22.658 -14.440 1.00 75.94 193 VAL A N 1
ATOM 1581 C CA . VAL A 1 193 ? 11.085 23.363 -13.287 1.00 75.94 193 VAL A CA 1
ATOM 1582 C C . VAL A 1 193 ? 10.090 22.463 -12.550 1.00 75.94 193 VAL A C 1
ATOM 1584 O O . VAL A 1 193 ? 10.040 22.479 -11.321 1.00 75.94 193 VAL A O 1
ATOM 1587 N N . ALA A 1 194 ? 9.299 21.667 -13.280 1.00 67.31 194 ALA A N 1
ATOM 1588 C CA . ALA A 1 194 ? 8.375 20.697 -12.697 1.00 67.31 194 ALA A CA 1
ATOM 1589 C C . ALA A 1 194 ? 8.068 19.527 -13.660 1.00 67.31 194 ALA A C 1
ATOM 1591 O O . ALA A 1 194 ? 8.036 19.731 -14.872 1.00 67.31 194 ALA A O 1
ATOM 1592 N N . PRO A 1 195 ? 7.770 18.321 -13.148 1.00 67.44 195 PRO A N 1
ATOM 1593 C CA . PRO A 1 195 ? 7.869 17.946 -11.744 1.00 67.44 195 PRO A CA 1
ATOM 1594 C C . PRO A 1 195 ? 9.342 17.734 -11.336 1.00 67.44 195 PRO A C 1
ATOM 1596 O O . PRO A 1 195 ? 10.164 17.377 -12.178 1.00 67.44 195 PRO A O 1
ATOM 1599 N N . PRO A 1 196 ? 9.691 17.912 -10.049 1.00 61.03 196 PRO A N 1
ATOM 1600 C CA . PRO A 1 196 ? 11.051 17.659 -9.550 1.00 61.03 196 PRO A CA 1
ATOM 1601 C C . PRO A 1 196 ? 11.475 16.183 -9.669 1.00 61.03 196 PRO A C 1
ATOM 1603 O O . PRO A 1 196 ? 12.654 15.854 -9.594 1.00 61.03 196 PRO A O 1
ATOM 1606 N N . GLY A 1 197 ? 10.508 15.289 -9.861 1.00 66.75 197 GLY A N 1
ATOM 1607 C CA . GLY A 1 197 ? 10.695 13.877 -10.149 1.00 66.75 197 GLY A CA 1
ATOM 1608 C C . GLY A 1 197 ? 9.364 13.269 -10.571 1.00 66.75 197 GLY A C 1
ATOM 1609 O O . GLY A 1 197 ? 8.303 13.835 -10.302 1.00 66.75 197 GLY A O 1
ATOM 1610 N N . TYR A 1 198 ? 9.402 12.123 -11.239 1.00 68.81 198 TYR A N 1
ATOM 1611 C CA . TYR A 1 198 ? 8.192 11.407 -11.617 1.00 68.81 198 TYR A CA 1
ATOM 1612 C C . TYR A 1 198 ? 8.380 9.900 -11.539 1.00 68.81 198 TYR A C 1
ATOM 1614 O O . TYR A 1 198 ? 9.494 9.382 -11.596 1.00 68.81 198 TYR A O 1
ATOM 1622 N N . GLN A 1 199 ? 7.261 9.200 -11.406 1.00 65.25 199 GLN A N 1
ATOM 1623 C CA . GLN A 1 199 ? 7.214 7.751 -11.338 1.00 65.25 199 GLN A CA 1
ATOM 1624 C C . GLN A 1 199 ? 7.078 7.192 -12.748 1.00 65.25 199 GLN A C 1
ATOM 1626 O O . GLN A 1 199 ? 5.978 7.073 -13.277 1.00 65.25 199 GLN A O 1
ATOM 1631 N N . ALA A 1 200 ? 8.210 6.881 -13.378 1.00 71.62 200 ALA A N 1
ATOM 1632 C CA . ALA A 1 200 ? 8.198 6.225 -14.683 1.00 71.62 200 ALA A CA 1
ATOM 1633 C C . ALA A 1 200 ? 7.665 4.785 -14.590 1.00 71.62 200 ALA A C 1
ATOM 1635 O O . ALA A 1 200 ? 7.079 4.289 -15.550 1.00 71.62 200 ALA A O 1
ATOM 1636 N N . PHE A 1 201 ? 7.865 4.146 -13.425 1.00 79.25 201 PHE A N 1
ATOM 1637 C CA . PHE A 1 201 ? 7.658 2.717 -13.196 1.00 79.25 201 PHE A CA 1
ATOM 1638 C C . PHE A 1 201 ? 8.395 1.850 -14.234 1.00 79.25 201 PHE A C 1
ATOM 1640 O O . PHE A 1 201 ? 9.029 2.349 -15.163 1.00 79.25 201 PHE A O 1
ATOM 1647 N N . TYR A 1 202 ? 8.402 0.532 -14.057 1.00 81.69 202 TYR A N 1
ATOM 1648 C CA . TY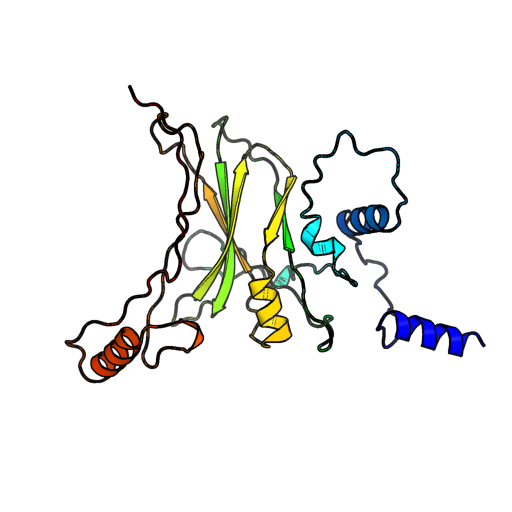R A 1 202 ? 8.955 -0.363 -15.071 1.00 81.69 202 TYR A CA 1
ATOM 1649 C C . TYR A 1 202 ? 8.353 -1.759 -14.962 1.00 81.69 202 TYR A C 1
ATOM 1651 O O . TYR A 1 202 ? 7.951 -2.203 -13.886 1.00 81.69 202 TYR A O 1
ATOM 1659 N N . CYS A 1 203 ? 8.297 -2.455 -16.095 1.00 81.31 203 CYS A N 1
ATOM 1660 C CA . CYS A 1 203 ? 7.907 -3.855 -16.145 1.00 81.31 203 CYS A CA 1
ATOM 1661 C C . CYS A 1 203 ? 9.154 -4.727 -16.054 1.00 81.31 203 CYS A C 1
ATOM 1663 O O . CYS A 1 203 ? 10.098 -4.572 -16.829 1.00 81.31 203 CYS A O 1
ATOM 1665 N N . HIS A 1 204 ? 9.146 -5.654 -15.104 1.00 84.44 204 HIS A N 1
ATOM 1666 C CA . HIS A 1 204 ? 10.215 -6.619 -14.913 1.00 84.44 204 HIS A CA 1
ATOM 1667 C C . HIS A 1 204 ? 9.634 -7.969 -14.516 1.00 84.44 204 HIS A C 1
ATOM 1669 O O . HIS A 1 204 ? 8.600 -8.042 -13.854 1.00 84.44 204 HIS A O 1
ATOM 1675 N N . GLY A 1 205 ? 10.295 -9.036 -14.948 1.00 82.56 205 GLY A N 1
ATOM 1676 C CA . GLY A 1 205 ? 9.870 -10.407 -14.709 1.00 82.56 205 GLY A CA 1
ATOM 1677 C C . GLY A 1 205 ? 9.854 -11.240 -15.983 1.00 82.56 205 GLY A C 1
ATOM 1678 O O . GLY A 1 205 ? 9.768 -10.724 -17.099 1.00 82.56 205 GLY A O 1
ATOM 1679 N N . ASP A 1 206 ? 9.938 -12.550 -15.788 1.00 83.81 206 ASP A N 1
ATOM 1680 C CA . ASP A 1 206 ? 9.825 -13.528 -16.860 1.00 83.81 206 ASP A CA 1
ATOM 1681 C C . ASP A 1 206 ? 8.354 -13.814 -17.189 1.00 83.81 206 ASP A C 1
ATOM 1683 O O . ASP A 1 206 ? 7.495 -13.850 -16.308 1.00 83.81 206 ASP A O 1
ATOM 1687 N N . CYS A 1 207 ? 8.075 -14.096 -18.462 1.00 86.94 207 CYS A N 1
ATOM 1688 C CA . CYS A 1 207 ? 6.765 -14.535 -18.947 1.00 86.94 207 CYS A CA 1
ATOM 1689 C C . CYS A 1 207 ? 6.808 -16.037 -19.301 1.00 86.94 207 CYS A C 1
ATOM 1691 O O . CYS A 1 207 ? 7.015 -16.379 -20.471 1.00 86.94 207 CYS A O 1
ATOM 1693 N N . PRO A 1 208 ? 6.691 -16.949 -18.312 1.00 86.38 208 PRO A N 1
ATOM 1694 C CA . PRO A 1 208 ? 6.798 -18.387 -18.541 1.00 86.38 208 PRO A CA 1
ATOM 1695 C C . PRO A 1 208 ? 5.547 -18.961 -19.217 1.00 86.38 208 PRO A C 1
ATOM 1697 O O . PRO A 1 208 ? 4.461 -18.395 -19.137 1.00 86.38 208 PRO A O 1
ATOM 1700 N N . PHE A 1 209 ? 5.698 -20.126 -19.848 1.00 85.81 209 PHE A N 1
ATOM 1701 C CA . PHE A 1 209 ? 4.565 -20.935 -20.289 1.00 85.81 209 PHE A CA 1
ATOM 1702 C C . PHE A 1 209 ? 4.145 -21.924 -19.180 1.00 85.81 209 PHE A C 1
ATOM 1704 O O . PHE A 1 209 ? 5.024 -22.601 -18.638 1.00 85.81 209 PHE A O 1
ATOM 1711 N N . PRO A 1 210 ? 2.841 -22.077 -18.874 1.00 87.06 210 PRO A N 1
ATOM 1712 C CA . PRO A 1 210 ? 1.714 -21.279 -19.366 1.00 87.06 210 PRO A CA 1
ATOM 1713 C C . PRO A 1 210 ? 1.673 -19.885 -18.723 1.00 87.06 210 PRO A C 1
ATOM 1715 O O . PRO A 1 210 ? 2.009 -19.727 -17.548 1.00 87.06 210 PRO A O 1
ATOM 1718 N N . LEU A 1 211 ? 1.236 -18.883 -19.494 1.00 84.50 211 LEU A N 1
ATOM 1719 C CA . LEU A 1 211 ? 1.019 -17.539 -18.959 1.00 84.50 211 LEU A CA 1
ATOM 1720 C C . LEU A 1 211 ? -0.112 -17.572 -17.934 1.00 84.50 211 LEU A C 1
ATOM 1722 O O . LEU A 1 211 ? -1.157 -18.172 -18.174 1.00 84.50 211 LEU A O 1
ATOM 1726 N N . ALA A 1 212 ? 0.109 -16.928 -16.793 1.00 79.69 212 ALA A N 1
ATOM 1727 C CA . ALA A 1 212 ? -0.902 -16.827 -15.756 1.00 79.69 212 ALA A CA 1
ATOM 1728 C C . ALA A 1 212 ? -1.980 -15.802 -16.145 1.00 79.69 212 ALA A C 1
ATOM 1730 O O . ALA A 1 212 ? -1.655 -14.712 -16.614 1.00 79.69 212 ALA A O 1
ATOM 1731 N N . ASP A 1 213 ? -3.250 -16.122 -15.880 1.00 75.75 213 ASP A N 1
ATOM 1732 C CA . ASP A 1 213 ? -4.408 -15.315 -16.307 1.00 75.75 213 ASP A CA 1
ATOM 1733 C C . ASP A 1 213 ? -4.358 -13.855 -15.825 1.00 75.75 213 ASP A C 1
ATOM 1735 O O . ASP A 1 213 ? -4.815 -12.944 -16.511 1.00 75.75 213 ASP A O 1
ATOM 1739 N N . HIS A 1 214 ? -3.747 -13.606 -14.664 1.00 76.81 214 HIS A N 1
ATOM 1740 C CA . HIS A 1 214 ? -3.624 -12.267 -14.081 1.00 76.81 214 HIS A CA 1
ATOM 1741 C C . HIS A 1 214 ? -2.655 -11.334 -14.831 1.00 76.81 214 HIS A C 1
ATOM 1743 O O . HIS A 1 214 ? -2.558 -10.162 -14.476 1.00 76.81 214 HIS A O 1
ATOM 1749 N N . LEU A 1 215 ? -1.919 -11.832 -15.831 1.00 77.62 215 LEU A N 1
ATOM 1750 C CA . LEU A 1 215 ? -0.979 -11.035 -16.627 1.00 77.62 215 LEU A CA 1
ATOM 1751 C C . LEU A 1 215 ? -1.661 -10.262 -17.769 1.00 77.62 215 LEU A C 1
ATOM 1753 O O . LEU A 1 215 ? -0.968 -9.566 -18.506 1.00 77.62 215 LEU A O 1
ATOM 1757 N N . ASN A 1 216 ? -2.989 -10.385 -17.937 1.00 79.50 216 ASN A N 1
ATOM 1758 C CA . ASN A 1 216 ? -3.772 -9.716 -18.991 1.00 79.50 216 ASN A CA 1
ATOM 1759 C C . ASN A 1 216 ? -3.122 -9.836 -20.383 1.00 79.50 216 ASN A C 1
ATOM 1761 O O . ASN A 1 216 ? -3.095 -8.899 -21.182 1.00 79.50 216 ASN A O 1
ATOM 1765 N N . SER A 1 217 ? -2.540 -11.004 -20.658 1.00 85.25 217 SER A N 1
ATOM 1766 C CA . SER A 1 217 ? -1.723 -11.231 -21.842 1.00 85.25 217 SER A CA 1
ATOM 1767 C C . SER A 1 217 ? -2.563 -11.263 -23.113 1.00 85.25 217 SER A C 1
ATOM 1769 O O . SER A 1 217 ? -3.651 -11.837 -23.141 1.00 85.25 217 SER A O 1
ATOM 1771 N N . THR A 1 218 ? -2.020 -10.736 -24.209 1.00 88.50 218 THR A N 1
ATOM 1772 C CA . THR A 1 218 ? -2.653 -10.879 -25.524 1.00 88.50 218 THR A CA 1
ATOM 1773 C C . THR A 1 218 ? -2.630 -12.336 -25.994 1.00 88.50 218 THR A C 1
ATOM 1775 O O . THR A 1 218 ? -1.716 -13.096 -25.668 1.00 88.50 218 THR A O 1
ATOM 1778 N N . ASN A 1 219 ? -3.578 -12.716 -26.858 1.00 89.94 219 ASN A N 1
ATOM 1779 C CA . ASN A 1 219 ? -3.566 -14.033 -27.511 1.00 89.94 219 ASN A CA 1
ATOM 1780 C C . ASN A 1 219 ? -2.236 -14.307 -28.235 1.00 89.94 219 ASN A C 1
ATOM 1782 O O . ASN A 1 219 ? -1.755 -15.437 -28.237 1.00 89.94 219 ASN A O 1
ATOM 1786 N N . HIS A 1 220 ? -1.610 -13.267 -28.799 1.00 90.44 220 HIS A N 1
ATOM 1787 C CA . HIS A 1 220 ? -0.281 -13.368 -29.399 1.00 90.44 220 HIS A CA 1
ATOM 1788 C C . HIS A 1 220 ? 0.776 -13.804 -28.373 1.00 90.44 220 HIS A C 1
ATOM 1790 O O . HIS A 1 220 ? 1.549 -14.710 -28.656 1.00 90.44 220 HIS A O 1
ATOM 1796 N N . ALA A 1 221 ? 0.795 -13.219 -27.170 1.00 91.06 221 ALA A N 1
ATOM 1797 C CA . ALA A 1 221 ? 1.733 -13.608 -26.114 1.00 91.06 221 ALA A CA 1
ATOM 1798 C C . ALA A 1 221 ? 1.508 -15.054 -25.628 1.00 91.06 221 ALA A C 1
ATOM 1800 O O . ALA A 1 221 ? 2.476 -15.780 -25.386 1.00 91.06 221 ALA A O 1
ATOM 1801 N N . ILE A 1 222 ? 0.252 -15.508 -25.552 1.00 90.50 222 ILE A N 1
ATOM 1802 C CA . ILE A 1 222 ? -0.089 -16.898 -25.200 1.00 90.50 222 ILE A CA 1
ATOM 1803 C C . ILE A 1 222 ? 0.453 -17.871 -26.254 1.00 90.50 222 ILE A C 1
ATOM 1805 O O . ILE A 1 222 ? 1.144 -18.832 -25.920 1.00 90.50 222 ILE A O 1
ATOM 1809 N N . VAL A 1 223 ? 0.202 -17.604 -27.537 1.00 92.50 223 VAL A N 1
ATOM 1810 C CA . VAL A 1 223 ? 0.722 -18.444 -28.627 1.00 92.50 223 VAL A CA 1
ATOM 1811 C C . VAL A 1 223 ? 2.251 -18.389 -28.677 1.00 92.50 223 VAL A C 1
ATOM 1813 O O . VAL A 1 223 ? 2.890 -19.428 -28.819 1.00 92.50 223 VAL A O 1
ATOM 1816 N N . GLN A 1 224 ? 2.857 -17.214 -28.496 1.00 92.12 224 GLN A N 1
ATOM 1817 C CA . GLN A 1 224 ? 4.310 -17.039 -28.499 1.00 92.12 224 GLN A CA 1
ATOM 1818 C C . GLN A 1 224 ? 4.987 -17.874 -27.407 1.00 92.12 224 GLN A C 1
ATOM 1820 O O . GLN A 1 224 ? 5.968 -18.565 -27.678 1.00 92.12 224 GLN A O 1
ATOM 1825 N N . THR A 1 225 ? 4.460 -17.839 -26.179 1.00 90.88 225 THR A N 1
ATOM 1826 C CA . THR A 1 225 ? 4.997 -18.632 -25.062 1.00 90.88 225 THR A CA 1
ATOM 1827 C C . THR A 1 225 ? 4.795 -20.131 -25.273 1.00 90.88 225 THR A C 1
ATOM 1829 O O . THR A 1 225 ? 5.718 -20.901 -25.011 1.00 90.88 225 THR A O 1
ATOM 1832 N N . LEU A 1 226 ? 3.653 -20.550 -25.831 1.00 92.19 226 LEU A N 1
ATOM 1833 C CA . LEU A 1 226 ? 3.408 -21.944 -26.211 1.00 92.19 226 LEU A CA 1
ATOM 1834 C C . LEU A 1 226 ? 4.414 -22.430 -27.262 1.00 92.19 226 LEU A C 1
ATOM 1836 O O . LEU A 1 226 ? 5.046 -23.466 -27.076 1.00 92.19 226 LEU A O 1
ATOM 1840 N N . VAL A 1 227 ? 4.598 -21.686 -28.353 1.00 93.50 227 VAL A N 1
ATOM 1841 C CA . VAL A 1 227 ? 5.515 -22.076 -29.434 1.00 93.50 227 VAL A CA 1
ATOM 1842 C C . VAL A 1 227 ? 6.967 -22.060 -28.948 1.00 93.50 227 VAL A C 1
ATOM 1844 O O . VAL A 1 227 ? 7.710 -22.997 -29.237 1.00 93.50 227 VAL A O 1
ATOM 1847 N N . ASN A 1 228 ? 7.364 -21.060 -28.152 1.00 94.12 228 ASN A N 1
ATOM 1848 C CA . ASN A 1 228 ? 8.686 -21.016 -27.523 1.00 94.12 228 ASN A CA 1
ATOM 1849 C C . ASN A 1 228 ? 8.940 -22.228 -26.604 1.00 94.12 228 ASN A C 1
ATOM 1851 O O . ASN A 1 228 ? 10.062 -22.731 -26.572 1.00 94.12 228 ASN A O 1
ATOM 1855 N N . SER A 1 229 ? 7.912 -22.734 -25.907 1.00 92.31 229 SER A N 1
ATOM 1856 C CA . SER A 1 229 ? 8.045 -23.908 -25.027 1.00 92.31 229 SER A CA 1
ATOM 1857 C C . SER A 1 229 ? 8.412 -25.198 -25.775 1.00 92.31 229 SER A C 1
ATOM 1859 O O . SER A 1 229 ? 9.016 -26.097 -25.193 1.00 92.31 229 SER A O 1
ATOM 1861 N N . VAL A 1 230 ? 8.090 -25.270 -27.073 1.00 93.62 230 VAL A N 1
ATOM 1862 C CA . VAL A 1 230 ? 8.384 -26.412 -27.954 1.00 93.62 230 VAL A CA 1
ATOM 1863 C C . VAL A 1 230 ? 9.627 -26.158 -28.815 1.00 93.62 230 VAL A C 1
ATOM 1865 O O . VAL A 1 230 ? 10.367 -27.090 -29.123 1.00 93.62 230 VAL A O 1
ATOM 1868 N N . ASN A 1 231 ? 9.879 -24.904 -29.200 1.00 92.94 231 ASN A N 1
ATOM 1869 C CA . ASN A 1 231 ? 11.014 -24.501 -30.024 1.00 92.94 231 ASN A CA 1
ATOM 1870 C C . ASN A 1 231 ? 11.726 -23.273 -29.433 1.00 92.94 231 ASN A C 1
ATOM 1872 O O . ASN A 1 231 ? 11.273 -22.137 -29.580 1.00 92.94 231 ASN A O 1
ATOM 1876 N N . SER A 1 232 ? 12.904 -23.498 -28.850 1.00 91.19 232 SER A N 1
ATOM 1877 C CA . SER A 1 232 ? 13.724 -22.460 -28.216 1.00 91.19 232 SER A CA 1
ATOM 1878 C C . SER A 1 232 ? 14.362 -21.459 -29.189 1.00 91.19 232 SER A C 1
ATOM 1880 O O . SER A 1 232 ? 14.912 -20.459 -28.737 1.00 91.19 232 SER A O 1
ATOM 1882 N N . SER A 1 233 ? 14.287 -21.683 -30.509 1.00 94.06 233 SER A N 1
ATOM 1883 C CA . SER A 1 233 ? 14.700 -20.690 -31.518 1.00 94.06 233 SER A CA 1
ATOM 1884 C C . SER A 1 233 ? 13.721 -19.518 -31.644 1.00 94.06 233 SER A C 1
ATOM 1886 O O . SER A 1 233 ? 14.067 -18.481 -32.205 1.00 94.06 233 SER A O 1
ATOM 1888 N N . ILE A 1 234 ? 12.495 -19.672 -31.142 1.00 92.12 234 ILE A N 1
ATOM 1889 C CA . ILE A 1 234 ? 11.479 -18.619 -31.116 1.00 92.12 234 ILE A CA 1
ATOM 1890 C C . ILE A 1 234 ? 11.703 -17.753 -29.870 1.00 92.12 234 ILE A C 1
ATOM 1892 O O . ILE A 1 234 ? 11.980 -18.312 -28.816 1.00 92.12 234 ILE A O 1
ATOM 1896 N N . PRO A 1 235 ? 11.602 -16.414 -29.923 1.00 91.69 235 PRO A N 1
ATOM 1897 C CA . PRO A 1 235 ? 11.822 -15.579 -28.742 1.00 91.69 235 PRO A CA 1
ATOM 1898 C C . PRO A 1 235 ? 10.729 -15.774 -27.680 1.00 91.69 235 PRO A C 1
ATOM 1900 O O . PRO A 1 235 ? 9.574 -16.058 -28.000 1.00 91.69 235 PRO A O 1
ATOM 1903 N N . LYS A 1 236 ? 11.084 -15.594 -26.403 1.00 89.44 236 LYS A N 1
ATOM 1904 C CA . LYS A 1 236 ? 10.115 -15.570 -25.296 1.00 89.44 236 LYS A CA 1
ATOM 1905 C C . LYS A 1 236 ? 9.217 -14.334 -25.398 1.00 89.44 236 LYS A C 1
ATOM 1907 O O . LYS A 1 236 ? 9.626 -13.316 -25.951 1.00 89.44 236 LYS A O 1
ATOM 1912 N N . ALA A 1 237 ? 8.013 -14.408 -24.831 1.00 91.75 237 ALA A N 1
ATOM 1913 C CA . ALA A 1 237 ? 7.219 -13.203 -24.607 1.00 91.75 237 ALA A CA 1
ATOM 1914 C C . ALA A 1 237 ? 7.908 -12.295 -23.572 1.00 91.75 237 ALA A C 1
ATOM 1916 O O . ALA A 1 237 ? 8.582 -12.785 -22.664 1.00 91.75 237 ALA A O 1
ATOM 1917 N N . CYS A 1 238 ? 7.734 -10.982 -23.718 1.00 89.56 238 CYS A N 1
ATOM 1918 C CA . CYS A 1 238 ? 8.317 -9.979 -22.831 1.00 89.56 238 CYS A CA 1
ATOM 1919 C C . CYS A 1 238 ? 7.261 -9.398 -21.888 1.00 89.56 238 CYS A C 1
ATOM 1921 O O . CYS A 1 238 ? 6.115 -9.187 -22.288 1.00 89.56 238 CYS A O 1
ATOM 1923 N N . CYS A 1 239 ? 7.675 -9.089 -20.659 1.00 89.69 239 CYS A N 1
ATOM 1924 C CA . CYS A 1 239 ? 6.865 -8.357 -19.692 1.00 89.69 239 CYS A CA 1
ATOM 1925 C C . CYS A 1 239 ? 6.808 -6.879 -20.109 1.00 89.69 239 CYS A C 1
ATOM 1927 O O . CYS A 1 239 ? 7.830 -6.193 -20.093 1.00 89.69 239 CYS A O 1
ATOM 1929 N N . VAL A 1 240 ? 5.633 -6.406 -20.531 1.00 90.38 240 VAL A N 1
ATOM 1930 C CA . VAL A 1 240 ? 5.408 -5.045 -21.052 1.00 90.38 240 VAL A CA 1
ATOM 1931 C C . VAL A 1 240 ? 4.231 -4.379 -20.332 1.00 90.38 240 VAL A C 1
ATOM 1933 O O . VAL A 1 240 ? 3.331 -5.092 -19.880 1.00 90.38 240 VAL A O 1
ATOM 1936 N N . PRO A 1 241 ? 4.204 -3.037 -20.219 1.00 88.00 241 PRO A N 1
ATOM 1937 C CA . PRO A 1 241 ? 3.106 -2.339 -19.557 1.00 88.00 241 PRO A CA 1
ATOM 1938 C C . PRO A 1 241 ? 1.813 -2.472 -20.364 1.00 88.00 241 PRO A C 1
ATOM 1940 O O . PRO A 1 241 ? 1.819 -2.338 -21.588 1.00 88.00 241 PRO A O 1
ATOM 1943 N N . THR A 1 242 ? 0.698 -2.718 -19.675 1.00 84.06 242 THR A N 1
ATOM 1944 C CA . THR A 1 242 ? -0.637 -2.802 -20.292 1.00 84.06 242 THR A CA 1
ATOM 1945 C C . THR A 1 242 ? -1.368 -1.462 -20.304 1.00 84.06 242 THR A C 1
ATOM 1947 O O . THR A 1 242 ? -2.250 -1.258 -21.132 1.00 84.06 242 THR A O 1
ATOM 1950 N N . GLU A 1 243 ? -0.998 -0.547 -19.408 1.00 82.50 243 GLU A N 1
ATOM 1951 C CA . GLU A 1 243 ? -1.569 0.795 -19.282 1.00 82.50 243 GLU A CA 1
ATOM 1952 C C . GLU A 1 243 ? -0.448 1.813 -19.050 1.00 82.50 243 GLU A C 1
ATOM 1954 O O . GLU A 1 243 ? 0.548 1.513 -18.390 1.00 82.50 243 GLU A O 1
ATOM 1959 N N . LEU A 1 244 ? -0.606 3.013 -19.613 1.00 85.56 244 LEU A N 1
ATOM 1960 C CA . LEU A 1 244 ? 0.331 4.128 -19.484 1.00 85.56 244 LEU A CA 1
ATOM 1961 C C . LEU A 1 244 ? -0.448 5.423 -19.236 1.00 85.56 244 LEU A C 1
ATOM 1963 O O . LEU A 1 244 ? -1.526 5.621 -19.797 1.00 85.56 244 LEU A O 1
ATOM 1967 N N . SER A 1 245 ? 0.124 6.326 -18.443 1.00 83.62 245 SER A N 1
ATOM 1968 C CA . SER A 1 245 ? -0.424 7.659 -18.178 1.00 83.62 245 SER A CA 1
ATOM 1969 C C . SER A 1 245 ? 0.536 8.748 -18.648 1.00 83.62 245 SER A C 1
ATOM 1971 O O . SER A 1 245 ? 1.746 8.640 -18.454 1.00 83.62 245 SER A O 1
ATOM 1973 N N . ALA A 1 246 ? -0.004 9.814 -19.238 1.00 86.25 246 ALA A N 1
ATOM 1974 C CA . ALA A 1 246 ? 0.784 10.983 -19.616 1.00 86.25 246 ALA A CA 1
ATOM 1975 C C . ALA A 1 246 ? 1.203 11.802 -18.384 1.00 86.25 246 ALA A C 1
ATOM 1977 O O . ALA A 1 246 ? 0.512 11.803 -17.364 1.00 86.25 246 ALA A O 1
ATOM 1978 N N . ILE A 1 247 ? 2.306 12.543 -18.511 1.00 80.94 247 ILE A N 1
ATOM 1979 C CA . ILE A 1 247 ? 2.786 13.480 -17.495 1.00 80.94 247 ILE A CA 1
ATOM 1980 C C . ILE A 1 247 ? 3.056 14.855 -18.104 1.00 80.94 247 ILE A C 1
ATOM 1982 O O . ILE A 1 247 ? 3.571 14.961 -19.216 1.00 80.94 247 ILE A O 1
ATOM 1986 N N . SER A 1 248 ? 2.705 15.907 -17.366 1.00 82.94 248 SER A N 1
ATOM 1987 C CA . SER A 1 248 ? 2.982 17.294 -17.744 1.00 82.94 248 SER A CA 1
ATOM 1988 C C . SER A 1 248 ? 4.358 17.719 -17.241 1.00 82.94 248 SER A C 1
ATOM 1990 O O . SER A 1 248 ? 4.672 17.508 -16.071 1.00 82.94 248 SER A O 1
ATOM 1992 N N . MET A 1 249 ? 5.148 18.354 -18.107 1.00 83.06 249 MET A N 1
ATOM 1993 C CA . MET A 1 249 ? 6.475 18.881 -17.790 1.00 83.06 249 MET A CA 1
ATOM 1994 C C . MET A 1 249 ? 6.504 20.394 -18.018 1.00 83.06 249 MET A C 1
ATOM 1996 O O . MET A 1 249 ? 6.064 20.877 -19.059 1.00 83.06 249 MET A O 1
ATOM 2000 N N . LEU A 1 250 ? 7.035 21.128 -17.045 1.00 77.12 250 LEU A N 1
ATOM 2001 C CA . LEU A 1 250 ? 7.383 22.538 -17.140 1.00 77.12 250 LEU A CA 1
ATOM 2002 C C . LEU A 1 250 ? 8.902 22.643 -17.210 1.00 77.12 250 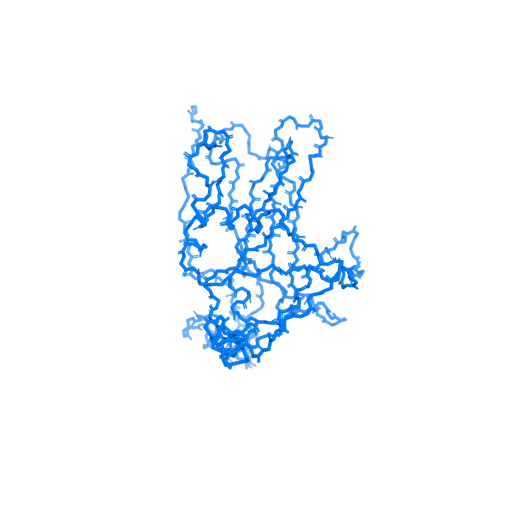LEU A C 1
ATOM 2004 O O . LEU A 1 250 ? 9.597 22.188 -16.298 1.00 77.12 250 LEU A O 1
ATOM 2008 N N . TYR A 1 251 ? 9.403 23.263 -18.269 1.00 83.25 251 TYR A N 1
ATOM 2009 C CA . TYR A 1 251 ? 10.827 23.449 -18.484 1.00 83.25 251 TYR A CA 1
ATOM 2010 C C . TYR A 1 251 ? 11.135 24.869 -18.970 1.00 83.25 251 TYR A C 1
ATOM 2012 O O . TYR A 1 251 ? 10.254 25.560 -19.482 1.00 83.25 251 TYR A O 1
ATOM 2020 N N . LEU A 1 252 ? 12.369 25.314 -18.747 1.00 81.62 252 LEU A N 1
ATOM 2021 C CA . LEU A 1 252 ? 12.919 26.542 -19.306 1.00 81.62 252 LEU A CA 1
ATOM 2022 C C . LEU A 1 252 ? 13.465 26.228 -20.700 1.00 81.62 252 LEU A C 1
ATOM 2024 O O . LEU A 1 252 ? 14.353 25.387 -20.837 1.00 81.62 252 LEU A O 1
ATOM 2028 N N . ASP A 1 253 ? 12.897 26.888 -21.702 1.00 76.06 253 ASP A N 1
ATOM 2029 C CA . ASP A 1 253 ? 13.324 26.851 -23.101 1.00 76.06 253 ASP A CA 1
ATOM 2030 C C . ASP A 1 253 ? 13.998 28.203 -23.388 1.00 76.06 253 ASP A C 1
ATOM 2032 O O . ASP A 1 253 ? 13.338 29.238 -23.248 1.00 76.06 253 ASP A O 1
ATOM 2036 N N . GLU A 1 254 ? 15.303 28.212 -23.678 1.00 63.06 254 GLU A N 1
ATOM 2037 C CA . GLU A 1 254 ? 16.033 29.415 -24.132 1.00 63.06 254 GLU A CA 1
ATOM 2038 C C . GLU A 1 254 ? 16.078 29.491 -25.661 1.00 63.06 254 GLU A C 1
ATOM 2040 O O . GLU A 1 254 ? 16.446 28.475 -26.298 1.00 63.06 254 GLU A O 1
#

Foldseek 3Di:
DVVVVVCVVCVVVVHPDDDDDDPPDDDPPVVVVLVCVVVVVDPDDPPPDPPPPVCPQVVPDPDDDDWDWDPVVQADDDPDPDTWGFTFTDPVPPDLPDARRFDKDKDWDDADPDPDPWKKKKKWKWFFLADDDPVDDTDIHTFFIDIDTRGDGDMDMGTPSVVVRCCRHVVRDRPGMTIDIHIDDQPPPQFWPPDSDDPPDDFDDFQAPPGDPVLVDDPVLNVQNVVCVVPVVRDHDDGDDPDDDDDDIDGDDD

pLDDT: mean 78.32, std 14.35, range [36.94, 94.81]

Organism: Tauraco erythrolophus (NCBI:txid121530)

InterPro domains:
  IPR001111 TGF-beta, propeptide [PF00688] (3-184)
  IPR001839 Transforming growth factor-beta, C-terminal [PS51362] (151-254)
  IPR001839 Transforming growth factor-beta, C-terminal [SM00204] (175-254)
  IPR015615 Transforming growth factor-beta-like [PTHR11848] (187-254)
  IPR017948 Transforming growth factor beta, conserved site [PS00250] (192-207)
  IPR029034 Cystine-knot cytokine [SSF57501] (185-253)